Protein AF-A0AAV7ZVF7-F1 (afdb_monomer_lite)

pLDDT: mean 70.66, std 20.46, range [36.72, 98.38]

Foldseek 3Di:
DDQDWDADPVPRDTDSDPVVNVVCCVPPPVVVVVVVVVVVVVVVVVVVVVVVVVVVVVVVVVVVVVVVVVVVVVVVVVVVVVVPPPDDDDDDDDDDDDDDDDDDDDDDDDDPDDDPDDDDDDDDDDDDDDDDPPCVVVVVVVVVVVVVLVVVVVVPPDDVVVNVVVVVVVVVVVVVVVVVVVVVVVVVVVVVVVVVVPPPPPPDD

Structure (mmCIF, N/CA/C/O backbone):
data_AF-A0AAV7ZVF7-F1
#
_entry.id   AF-A0AAV7ZVF7-F1
#
loop_
_atom_site.group_PDB
_atom_site.id
_atom_site.type_symbol
_atom_site.label_atom_id
_atom_site.label_alt_id
_atom_site.label_comp_id
_atom_site.label_asym_id
_atom_site.label_entity_id
_atom_site.label_seq_id
_atom_site.pdbx_PDB_ins_code
_atom_site.Cartn_x
_atom_site.Cartn_y
_atom_site.Cartn_z
_atom_site.occupancy
_atom_site.B_iso_or_equiv
_atom_site.auth_seq_id
_atom_site.auth_comp_id
_atom_site.auth_asym_id
_atom_site.auth_atom_id
_atom_site.pdbx_PDB_model_num
ATOM 1 N N . MET A 1 1 ? 25.381 8.886 -45.908 1.00 80.62 1 MET A N 1
ATOM 2 C CA . MET A 1 1 ? 25.851 8.009 -44.812 1.00 80.62 1 MET A CA 1
ATOM 3 C C . MET A 1 1 ? 24.670 7.792 -43.874 1.00 80.62 1 MET A C 1
ATOM 5 O O . MET A 1 1 ? 24.136 8.774 -43.379 1.00 80.62 1 MET A O 1
ATOM 9 N N . PHE A 1 2 ? 24.171 6.564 -43.725 1.00 87.44 2 PHE A N 1
ATOM 10 C CA . PHE A 1 2 ? 22.994 6.293 -42.892 1.00 87.44 2 PHE A CA 1
ATOM 11 C C . PHE A 1 2 ? 23.418 6.160 -41.425 1.00 87.44 2 PHE A C 1
ATOM 13 O O . PHE A 1 2 ? 24.228 5.296 -41.094 1.00 87.44 2 PHE A O 1
ATOM 20 N N . HIS A 1 3 ? 22.896 7.016 -40.544 1.00 90.44 3 HIS A N 1
ATOM 21 C CA . HIS A 1 3 ? 23.104 6.870 -39.104 1.00 90.44 3 HIS A CA 1
ATOM 22 C C . HIS A 1 3 ? 22.155 5.798 -38.562 1.00 90.44 3 HIS A C 1
ATOM 24 O O . HIS A 1 3 ? 20.935 5.967 -38.587 1.00 90.44 3 HIS A O 1
ATOM 30 N N . ILE A 1 4 ? 22.720 4.695 -38.071 1.00 94.81 4 ILE A N 1
ATOM 31 C CA . ILE A 1 4 ? 21.959 3.650 -37.385 1.00 94.81 4 ILE A CA 1
ATOM 32 C C . ILE A 1 4 ? 21.532 4.200 -36.022 1.00 94.81 4 ILE A C 1
ATOM 34 O O . ILE A 1 4 ? 22.372 4.598 -35.216 1.00 94.81 4 ILE A O 1
ATOM 38 N N . HIS A 1 5 ? 20.224 4.223 -35.780 1.00 97.56 5 HIS A N 1
ATOM 39 C CA . HIS A 1 5 ? 19.642 4.608 -34.500 1.00 97.56 5 HIS A CA 1
ATOM 40 C C . HIS A 1 5 ? 19.140 3.365 -33.767 1.00 97.56 5 HIS A C 1
ATOM 42 O O . HIS A 1 5 ? 18.612 2.442 -34.382 1.00 97.56 5 HIS A O 1
ATOM 48 N N . TYR A 1 6 ? 19.282 3.368 -32.446 1.00 98.31 6 TYR A N 1
ATOM 49 C CA . TYR A 1 6 ? 18.783 2.321 -31.562 1.00 98.31 6 TYR A CA 1
ATOM 50 C C . TYR A 1 6 ? 17.50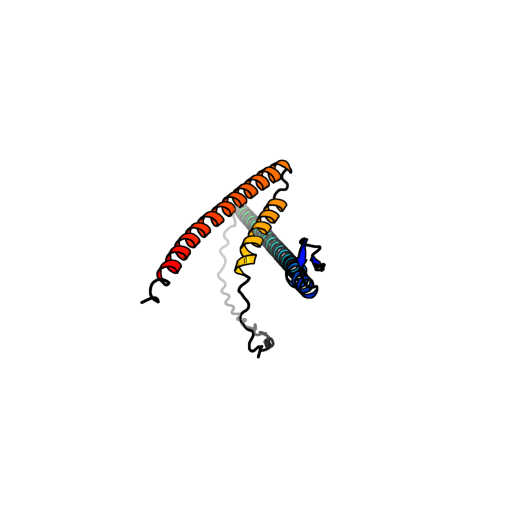6 2.811 -30.879 1.00 98.31 6 TYR A C 1
ATOM 52 O O . TYR A 1 6 ? 17.515 3.881 -30.273 1.00 98.31 6 TYR A O 1
ATOM 60 N N . ASN A 1 7 ? 16.411 2.061 -30.967 1.00 97.88 7 ASN A N 1
ATOM 61 C CA . ASN A 1 7 ? 15.125 2.434 -30.379 1.00 97.88 7 ASN A CA 1
ATOM 62 C C . ASN A 1 7 ? 14.856 1.682 -29.069 1.00 97.88 7 ASN A C 1
ATOM 64 O O . ASN A 1 7 ? 15.058 0.474 -28.965 1.00 97.88 7 ASN A O 1
ATOM 68 N N . CYS A 1 8 ? 14.355 2.391 -28.060 1.00 97.81 8 CYS A N 1
ATOM 69 C CA . CYS A 1 8 ? 13.811 1.758 -26.866 1.00 97.81 8 CYS A CA 1
ATOM 70 C C . CYS A 1 8 ? 12.387 1.265 -27.137 1.00 97.81 8 CYS A C 1
ATOM 72 O O . CYS A 1 8 ? 11.515 2.064 -27.467 1.00 97.81 8 CYS A O 1
ATOM 74 N N . LEU A 1 9 ? 12.126 -0.028 -26.941 1.00 96.62 9 LEU A N 1
ATOM 75 C CA . LEU A 1 9 ? 10.801 -0.616 -27.181 1.00 96.62 9 LEU A CA 1
ATOM 76 C C . LEU A 1 9 ? 9.742 -0.194 -26.151 1.00 96.62 9 LEU A C 1
ATOM 78 O O . LEU A 1 9 ? 8.555 -0.261 -26.442 1.00 96.62 9 LEU A O 1
ATOM 82 N N . GLN A 1 10 ? 10.153 0.246 -24.957 1.00 93.00 10 GLN A N 1
ATOM 83 C CA . GLN A 1 10 ? 9.225 0.612 -23.882 1.00 93.00 10 GLN A CA 1
ATOM 84 C C . GLN A 1 10 ? 8.720 2.053 -23.994 1.00 93.00 10 GLN A C 1
ATOM 86 O O . GLN A 1 10 ? 7.572 2.318 -23.656 1.00 93.00 10 GLN A O 1
ATOM 91 N N . CYS A 1 11 ? 9.553 2.985 -24.466 1.00 96.19 11 CYS A N 1
ATOM 92 C CA . CYS A 1 11 ? 9.183 4.403 -24.561 1.00 96.19 11 CYS A CA 1
ATOM 93 C C . CYS A 1 11 ? 9.328 5.013 -25.964 1.00 96.19 11 CYS A C 1
ATOM 95 O O . CYS A 1 11 ? 9.045 6.196 -26.143 1.00 96.19 11 CYS A O 1
ATOM 97 N N . GLY A 1 12 ? 9.812 4.254 -26.951 1.00 96.38 12 GLY A N 1
ATOM 98 C CA . GLY A 1 12 ? 9.987 4.704 -28.335 1.00 96.38 12 GLY A CA 1
ATOM 99 C C . GLY A 1 12 ? 11.153 5.672 -28.576 1.00 96.38 12 GLY A C 1
ATOM 100 O O . GLY A 1 12 ? 11.372 6.082 -29.714 1.00 96.38 12 GLY A O 1
ATOM 101 N N . LYS A 1 13 ? 11.924 6.052 -27.546 1.00 97.56 13 LYS A N 1
ATOM 102 C CA . LYS A 1 13 ? 13.053 6.988 -27.698 1.00 97.56 13 LYS A CA 1
ATOM 103 C C . LYS A 1 13 ? 14.167 6.397 -28.565 1.00 97.56 13 LYS A C 1
ATOM 105 O O . LYS A 1 13 ? 14.493 5.216 -28.447 1.00 97.56 13 LYS A O 1
ATOM 110 N N . LEU A 1 14 ? 14.770 7.247 -29.395 1.00 97.69 14 LEU A N 1
ATOM 111 C CA . LEU A 1 14 ? 15.882 6.902 -30.280 1.00 97.69 14 LEU A CA 1
ATOM 112 C C . LEU A 1 14 ? 17.219 7.346 -29.682 1.00 97.69 14 LEU A C 1
ATOM 114 O O . LEU A 1 14 ? 17.340 8.437 -29.126 1.00 97.69 14 LEU A O 1
ATOM 118 N N . PHE A 1 15 ? 18.238 6.513 -29.852 1.00 97.75 15 PHE A N 1
ATOM 119 C CA . PHE A 1 15 ? 19.572 6.683 -29.295 1.00 97.75 15 PHE A CA 1
ATOM 120 C C . PHE A 1 15 ? 20.630 6.519 -30.384 1.00 97.75 15 PHE A C 1
ATOM 122 O O . PHE A 1 15 ? 20.504 5.679 -31.274 1.00 97.75 15 PHE A O 1
ATOM 129 N N . ARG A 1 16 ? 21.703 7.315 -30.304 1.00 97.12 16 ARG A N 1
ATOM 130 C CA . ARG A 1 16 ? 22.812 7.268 -31.276 1.00 97.12 16 ARG A CA 1
ATOM 131 C C . ARG A 1 16 ? 23.733 6.064 -31.071 1.00 97.12 16 ARG A C 1
ATOM 133 O O . ARG A 1 16 ? 24.393 5.634 -32.007 1.00 97.12 16 ARG A O 1
ATOM 140 N N . THR A 1 17 ? 23.807 5.534 -29.850 1.00 97.62 17 THR A N 1
ATOM 141 C CA . THR A 1 17 ? 24.681 4.404 -29.507 1.00 97.62 17 THR A CA 1
ATOM 142 C C . THR A 1 17 ? 23.941 3.382 -28.655 1.00 97.62 17 THR A C 1
ATOM 144 O O . THR A 1 17 ? 23.120 3.748 -27.808 1.00 97.62 17 THR A O 1
ATOM 147 N N . LYS A 1 18 ? 24.286 2.101 -28.820 1.00 97.75 18 LYS A N 1
ATOM 148 C CA . LYS A 1 18 ? 23.730 1.005 -28.016 1.00 97.75 18 LYS A CA 1
ATOM 149 C C . LYS A 1 18 ? 23.925 1.229 -26.512 1.00 97.75 18 LYS A C 1
ATOM 151 O O . LYS A 1 18 ? 22.983 1.095 -25.748 1.00 97.75 18 LYS A O 1
ATOM 156 N N . ASN A 1 19 ? 25.104 1.700 -26.099 1.00 98.00 19 ASN A N 1
ATOM 157 C CA . ASN A 1 19 ? 25.405 1.957 -24.687 1.00 98.00 19 ASN A CA 1
ATOM 158 C C . ASN A 1 19 ? 24.477 3.020 -24.061 1.00 98.00 19 ASN A C 1
ATOM 160 O O . ASN A 1 19 ? 24.101 2.922 -22.896 1.00 98.00 19 ASN A O 1
ATOM 164 N N . SER A 1 20 ? 24.077 4.042 -24.830 1.00 97.62 20 SER A N 1
ATOM 165 C CA . SER A 1 20 ? 23.111 5.041 -24.347 1.00 97.62 20 SER A CA 1
ATOM 166 C C . SER A 1 20 ? 21.690 4.483 -24.214 1.00 97.62 20 SER A C 1
ATOM 168 O O . SER A 1 20 ? 20.998 4.834 -23.258 1.00 97.62 20 SER A O 1
ATOM 170 N N . LEU A 1 21 ? 21.289 3.564 -25.102 1.00 97.94 21 LEU A N 1
ATOM 171 C CA . LEU A 1 21 ? 20.034 2.821 -24.977 1.00 97.94 21 LEU A CA 1
ATOM 172 C C . LEU A 1 21 ? 20.050 1.899 -23.746 1.00 97.94 21 LEU A C 1
ATOM 174 O O . LEU A 1 21 ? 19.106 1.920 -22.960 1.00 97.94 21 LEU A O 1
ATOM 178 N N . ASP A 1 22 ? 21.125 1.138 -23.536 1.00 96.94 22 ASP A N 1
ATOM 179 C CA . ASP A 1 22 ? 21.236 0.201 -22.410 1.00 96.94 22 ASP A CA 1
ATOM 180 C C . ASP A 1 22 ? 21.190 0.938 -21.061 1.00 96.94 22 ASP A C 1
ATOM 182 O O . ASP A 1 22 ? 20.439 0.555 -20.158 1.00 96.94 22 ASP A O 1
ATOM 186 N N . LYS A 1 23 ? 21.913 2.062 -20.938 1.00 96.38 23 LYS A N 1
ATOM 187 C CA . LYS A 1 23 ? 21.829 2.940 -19.757 1.00 96.38 23 LYS A CA 1
ATOM 188 C C . LYS A 1 23 ? 20.418 3.476 -19.550 1.00 96.38 23 LYS A C 1
ATOM 190 O O . LYS A 1 23 ? 19.930 3.494 -18.423 1.00 96.38 23 LYS A O 1
ATOM 195 N N . HIS A 1 24 ? 19.747 3.881 -20.624 1.00 96.69 24 HIS A N 1
ATOM 196 C CA . HIS A 1 24 ? 18.370 4.344 -20.543 1.00 96.69 24 HIS A CA 1
ATOM 197 C C . HIS A 1 24 ? 17.427 3.249 -20.019 1.00 96.69 24 HIS A C 1
ATOM 199 O O . HIS A 1 24 ? 16.678 3.504 -19.076 1.00 96.69 24 HIS A O 1
ATOM 205 N N . ILE A 1 25 ? 17.509 2.027 -20.554 1.00 95.94 25 ILE A N 1
ATOM 206 C CA . ILE A 1 25 ? 16.691 0.895 -20.096 1.00 95.94 25 ILE A CA 1
ATOM 207 C C . ILE A 1 25 ? 16.979 0.581 -18.624 1.00 95.94 25 ILE A C 1
ATOM 209 O O . ILE A 1 25 ? 16.050 0.432 -17.829 1.00 95.94 25 ILE A O 1
ATOM 213 N N . SER A 1 26 ? 18.253 0.536 -18.235 1.00 93.56 26 SER A N 1
ATOM 214 C CA . SER A 1 26 ? 18.649 0.252 -16.855 1.00 93.56 26 SER A CA 1
ATOM 215 C C . SER A 1 26 ? 18.124 1.306 -15.872 1.00 93.56 26 SER A C 1
ATOM 217 O O . SER A 1 26 ? 17.532 0.961 -14.848 1.00 93.56 26 SER A O 1
ATOM 219 N N . CYS A 1 27 ? 18.314 2.591 -16.181 1.00 91.19 27 CYS A N 1
ATOM 220 C CA . CYS A 1 27 ? 17.955 3.685 -15.280 1.00 91.19 27 CYS A CA 1
ATOM 221 C C . CYS A 1 27 ? 16.445 3.928 -15.205 1.00 91.19 27 CYS A C 1
ATOM 223 O O . CYS A 1 27 ? 15.930 4.133 -14.112 1.00 91.19 27 CYS A O 1
ATOM 225 N N . TYR A 1 28 ? 15.739 3.902 -16.338 1.00 90.38 28 TYR A N 1
ATOM 226 C CA . TYR A 1 28 ? 14.343 4.352 -16.396 1.00 90.38 28 TYR A CA 1
ATOM 227 C C . TYR A 1 28 ? 13.329 3.221 -16.398 1.00 90.38 28 TYR A C 1
ATOM 229 O O . TYR A 1 28 ? 12.193 3.429 -15.987 1.00 90.38 28 TYR A O 1
ATOM 237 N N . HIS A 1 29 ? 13.706 2.030 -16.853 1.00 91.00 29 HIS A N 1
ATOM 238 C CA . HIS A 1 29 ? 12.764 0.924 -16.945 1.00 91.00 29 HIS A CA 1
ATOM 239 C C . HIS A 1 29 ? 13.051 -0.123 -15.875 1.00 91.00 29 HIS A C 1
ATOM 241 O O . HIS A 1 29 ? 12.185 -0.406 -15.053 1.00 91.00 29 HIS A O 1
ATOM 247 N N . VAL A 1 30 ? 14.279 -0.636 -15.787 1.00 85.88 30 VAL A N 1
ATOM 248 C CA . VAL A 1 30 ? 14.615 -1.695 -14.818 1.00 85.88 30 VAL A CA 1
ATOM 249 C C . VAL A 1 30 ? 14.536 -1.195 -13.375 1.00 85.88 30 VAL A C 1
ATOM 251 O O . VAL A 1 30 ? 13.925 -1.856 -12.531 1.00 85.88 30 VAL A O 1
ATOM 254 N N . ASN A 1 31 ? 15.123 -0.034 -13.075 1.00 83.12 31 ASN A N 1
ATOM 255 C CA . ASN A 1 31 ? 15.077 0.514 -11.718 1.00 83.12 31 ASN A CA 1
ATOM 256 C C . ASN A 1 31 ? 13.664 0.942 -11.319 1.00 83.12 31 ASN A C 1
ATOM 258 O O . ASN A 1 31 ? 13.253 0.673 -10.195 1.00 83.12 31 ASN A O 1
ATOM 262 N N . PHE A 1 32 ? 12.883 1.483 -12.252 1.00 79.81 32 PHE A N 1
ATOM 263 C CA . PHE A 1 32 ? 11.489 1.836 -11.999 1.00 79.81 32 PHE A CA 1
ATOM 264 C C . PHE A 1 32 ? 10.645 0.614 -11.606 1.00 79.81 32 PHE A C 1
ATOM 266 O O . PHE A 1 32 ? 9.934 0.650 -10.601 1.00 79.81 32 PHE A O 1
ATOM 273 N N . TYR A 1 33 ? 10.801 -0.525 -12.296 1.00 77.25 33 TYR A N 1
ATOM 274 C CA . TYR A 1 33 ? 10.129 -1.768 -11.892 1.00 77.25 33 TYR A CA 1
ATOM 275 C C . TYR A 1 33 ? 10.574 -2.270 -10.515 1.00 77.25 33 TYR A C 1
ATOM 277 O O . TYR A 1 33 ? 9.754 -2.813 -9.767 1.00 77.25 33 TYR A O 1
ATOM 285 N N . LYS A 1 34 ? 11.853 -2.099 -10.152 1.00 82.50 34 LYS A N 1
ATOM 286 C CA . LYS A 1 34 ? 12.332 -2.442 -8.804 1.00 82.50 34 LYS A CA 1
ATOM 287 C C . LYS A 1 34 ? 11.662 -1.565 -7.749 1.00 82.50 34 LYS A C 1
ATOM 289 O O . LYS A 1 34 ? 11.170 -2.120 -6.767 1.00 82.50 34 LYS A O 1
ATOM 294 N N . THR A 1 35 ? 11.582 -0.256 -7.972 1.00 84.00 35 THR A N 1
ATOM 295 C CA . THR A 1 35 ? 10.924 0.684 -7.054 1.00 84.00 35 THR A CA 1
ATOM 296 C C . THR A 1 35 ? 9.438 0.368 -6.918 1.00 84.00 35 THR A C 1
ATOM 298 O O . THR A 1 35 ? 8.973 0.157 -5.802 1.00 84.00 35 THR A O 1
ATOM 301 N N . ILE A 1 36 ? 8.707 0.172 -8.023 1.00 83.25 36 ILE A N 1
ATOM 302 C CA . ILE A 1 36 ? 7.288 -0.230 -7.982 1.00 83.25 36 ILE A CA 1
ATOM 303 C C . ILE A 1 36 ? 7.100 -1.524 -7.186 1.00 83.25 36 ILE A C 1
ATOM 305 O O . ILE A 1 36 ? 6.187 -1.637 -6.363 1.00 83.25 36 ILE A O 1
ATOM 309 N N . ARG A 1 37 ? 7.962 -2.523 -7.411 1.00 83.44 37 ARG A N 1
ATOM 310 C CA . ARG A 1 37 ? 7.890 -3.800 -6.692 1.00 83.44 37 ARG A CA 1
ATOM 311 C C . ARG A 1 37 ? 8.156 -3.624 -5.197 1.00 83.44 37 ARG A C 1
ATOM 313 O O . ARG A 1 37 ? 7.504 -4.290 -4.392 1.00 83.44 37 ARG A O 1
ATOM 320 N N . GLN A 1 38 ? 9.104 -2.767 -4.822 1.00 89.88 38 GLN A N 1
ATOM 321 C CA . GLN A 1 38 ? 9.393 -2.449 -3.423 1.00 89.88 38 GLN A CA 1
ATOM 322 C C . GLN A 1 38 ? 8.228 -1.700 -2.767 1.00 89.88 38 GLN A C 1
ATOM 324 O O . GLN A 1 38 ? 7.783 -2.108 -1.696 1.00 89.88 38 GLN A O 1
ATOM 329 N N . GLU A 1 39 ? 7.666 -0.693 -3.432 1.00 90.25 39 GLU A N 1
ATOM 330 C CA . GLU A 1 39 ? 6.518 0.070 -2.929 1.00 90.25 39 GLU A CA 1
ATOM 331 C C . GLU A 1 39 ? 5.263 -0.795 -2.782 1.00 90.25 39 GLU A C 1
ATOM 333 O O . GLU A 1 39 ? 4.543 -0.700 -1.788 1.00 90.25 39 GLU A O 1
ATOM 338 N N . LYS A 1 40 ? 5.022 -1.735 -3.705 1.00 90.50 40 LYS A N 1
ATOM 339 C CA . LYS A 1 40 ? 3.939 -2.719 -3.553 1.00 90.50 40 LYS A CA 1
ATOM 340 C C . LYS A 1 40 ? 4.120 -3.579 -2.296 1.00 90.50 40 LYS A C 1
ATOM 342 O O . LYS A 1 40 ? 3.163 -3.802 -1.567 1.00 90.50 40 LYS A O 1
ATOM 347 N N . ARG A 1 41 ? 5.346 -4.028 -2.000 1.00 89.81 41 ARG A N 1
ATOM 348 C CA . ARG A 1 41 ? 5.630 -4.794 -0.771 1.00 89.81 41 ARG A CA 1
ATOM 349 C C . ARG A 1 41 ? 5.423 -3.961 0.492 1.00 89.81 41 ARG A C 1
ATOM 351 O O . ARG A 1 41 ? 4.907 -4.493 1.470 1.00 89.81 41 ARG A O 1
ATOM 358 N N . LYS A 1 42 ? 5.815 -2.683 0.479 1.00 92.56 42 LYS A N 1
ATOM 359 C CA . LYS A 1 42 ? 5.581 -1.765 1.603 1.00 92.56 42 LYS A CA 1
ATOM 360 C C . LYS A 1 42 ? 4.086 -1.576 1.858 1.00 92.56 42 LYS A C 1
ATOM 362 O O . LYS A 1 42 ? 3.668 -1.741 2.996 1.00 92.56 42 LYS A O 1
ATOM 367 N N . ARG A 1 43 ? 3.286 -1.339 0.811 1.00 91.19 43 ARG A N 1
ATOM 368 C CA . ARG A 1 43 ? 1.819 -1.228 0.925 1.00 91.19 43 ARG A CA 1
ATOM 369 C C . ARG A 1 43 ? 1.186 -2.479 1.521 1.00 91.19 43 ARG A C 1
ATOM 371 O O . ARG A 1 43 ? 0.509 -2.369 2.532 1.00 91.19 43 ARG A O 1
ATOM 378 N N . ASN A 1 44 ? 1.517 -3.657 0.991 1.00 92.38 44 ASN A N 1
ATOM 379 C CA . ASN A 1 44 ? 1.012 -4.920 1.537 1.00 92.38 44 ASN A CA 1
ATOM 380 C C . ASN A 1 44 ? 1.393 -5.113 3.019 1.00 92.38 44 ASN A C 1
ATOM 382 O O . ASN A 1 44 ? 0.641 -5.705 3.784 1.00 92.38 44 ASN A O 1
ATOM 386 N N . ARG A 1 45 ? 2.568 -4.625 3.443 1.00 95.25 45 ARG A N 1
ATOM 387 C CA . ARG A 1 45 ? 2.990 -4.685 4.849 1.00 95.25 45 ARG A CA 1
ATOM 388 C C . ARG A 1 45 ? 2.186 -3.727 5.729 1.00 95.25 45 ARG A C 1
ATOM 390 O O . ARG A 1 45 ? 1.855 -4.101 6.847 1.00 95.25 45 ARG A O 1
ATOM 397 N N . VAL A 1 46 ? 1.907 -2.517 5.248 1.00 94.75 46 VAL A N 1
ATOM 398 C CA . VAL A 1 46 ? 1.080 -1.533 5.965 1.00 94.75 46 VAL A CA 1
ATOM 399 C C . VAL A 1 46 ? -0.349 -2.050 6.115 1.00 94.75 46 VAL A C 1
ATOM 401 O O . VAL A 1 46 ? -0.865 -2.048 7.224 1.00 94.75 46 VAL A O 1
ATOM 404 N N . GLU A 1 47 ? -0.936 -2.569 5.037 1.00 96.56 47 GLU A N 1
ATOM 405 C CA . GLU A 1 47 ? -2.275 -3.171 5.033 1.00 96.56 47 GLU A CA 1
ATOM 406 C C . GLU A 1 47 ? -2.373 -4.322 6.042 1.00 96.56 47 GLU A C 1
ATOM 408 O O . GLU A 1 47 ? -3.237 -4.311 6.913 1.00 96.56 47 GLU A O 1
ATOM 413 N N . TYR A 1 48 ? -1.403 -5.241 6.029 1.00 97.56 48 TYR A N 1
ATOM 414 C CA . TYR A 1 48 ? -1.337 -6.320 7.015 1.00 97.56 48 TYR A CA 1
ATOM 415 C C . TYR A 1 48 ? -1.228 -5.809 8.460 1.00 97.56 48 TYR A C 1
ATOM 417 O O . TYR A 1 48 ? -1.883 -6.334 9.357 1.00 97.56 48 TYR A O 1
ATOM 425 N N . ILE A 1 49 ? -0.390 -4.798 8.720 1.00 96.62 49 ILE A N 1
ATOM 426 C CA . ILE A 1 49 ? -0.257 -4.224 10.068 1.00 96.62 49 ILE A CA 1
ATOM 427 C C . ILE A 1 49 ? -1.586 -3.607 10.517 1.00 96.62 49 ILE A C 1
ATOM 429 O O . ILE A 1 49 ? -1.974 -3.812 11.667 1.00 96.62 49 ILE A O 1
ATOM 433 N N . GLN A 1 50 ? -2.287 -2.908 9.623 1.00 97.31 50 GLN A N 1
ATOM 434 C CA . GLN A 1 50 ? -3.588 -2.316 9.920 1.00 97.31 50 GLN A CA 1
ATOM 435 C C . GLN A 1 50 ? -4.623 -3.390 10.274 1.00 97.31 50 GLN A C 1
ATOM 437 O O . GLN A 1 50 ? -5.269 -3.285 11.312 1.00 97.31 50 GLN A O 1
ATOM 442 N N . GLU A 1 51 ? -4.698 -4.482 9.508 1.00 98.12 51 GLU A N 1
ATOM 443 C CA . GLU A 1 51 ? -5.590 -5.608 9.822 1.00 98.12 51 GLU A CA 1
ATOM 444 C C . GLU A 1 51 ? -5.325 -6.202 11.217 1.00 98.12 51 GLU A C 1
ATOM 446 O O . GLU A 1 51 ? -6.260 -6.568 11.934 1.00 98.12 51 GLU A O 1
ATOM 451 N N . GLN A 1 52 ? -4.056 -6.295 11.633 1.00 98.00 52 GLN A N 1
ATOM 452 C CA . GLN A 1 52 ? -3.705 -6.785 12.971 1.00 98.00 52 GLN A CA 1
ATOM 453 C C . GLN A 1 52 ? -4.107 -5.806 14.083 1.00 98.00 52 GLN A C 1
ATOM 455 O O . GLN A 1 52 ? -4.479 -6.248 15.175 1.00 98.00 52 GLN A O 1
ATOM 460 N N . ILE A 1 53 ? -4.026 -4.496 13.830 1.00 97.31 53 ILE A N 1
ATOM 461 C CA . ILE A 1 53 ? -4.477 -3.458 14.768 1.00 97.31 53 ILE A CA 1
ATOM 462 C C . ILE A 1 53 ? -5.995 -3.540 14.924 1.00 97.31 53 ILE A C 1
ATOM 464 O O . ILE A 1 53 ? -6.471 -3.731 16.044 1.00 97.31 53 ILE A O 1
ATOM 468 N N . ASP A 1 54 ? -6.733 -3.529 13.815 1.00 97.69 54 ASP A N 1
ATOM 469 C CA . ASP A 1 54 ? -8.197 -3.595 13.810 1.00 97.69 54 ASP A CA 1
ATOM 470 C C . ASP A 1 54 ? -8.701 -4.872 14.497 1.00 97.69 54 ASP A C 1
ATOM 472 O O . ASP A 1 54 ? -9.685 -4.863 15.242 1.00 97.69 54 ASP A O 1
ATOM 476 N N . LYS A 1 55 ? -8.008 -5.999 14.285 1.00 98.31 55 LYS A N 1
ATOM 477 C CA . LYS A 1 55 ? -8.320 -7.261 14.963 1.00 98.31 55 LYS A CA 1
ATOM 478 C C . LYS A 1 55 ? -8.142 -7.151 16.480 1.00 98.31 55 LYS A C 1
ATOM 480 O O . LYS A 1 55 ? -9.031 -7.573 17.218 1.00 98.31 55 LYS A O 1
ATOM 485 N N . LYS A 1 56 ? -7.036 -6.562 16.948 1.00 98.12 56 LYS A N 1
ATOM 486 C CA . LYS A 1 56 ? -6.792 -6.338 18.383 1.00 98.12 56 LYS A CA 1
ATOM 487 C C . LYS A 1 56 ? -7.804 -5.382 19.007 1.00 98.12 56 LYS A C 1
ATOM 489 O O . LYS A 1 56 ? -8.190 -5.580 20.155 1.00 98.12 56 LYS A O 1
ATOM 494 N N . GLU A 1 57 ? -8.220 -4.345 18.289 1.00 98.12 57 GLU A N 1
ATOM 495 C CA . GLU A 1 57 ? -9.230 -3.402 18.779 1.00 98.12 57 GLU A CA 1
ATOM 496 C C . GLU A 1 57 ? -10.594 -4.077 18.937 1.00 98.12 57 GLU A C 1
ATOM 498 O O . GLU A 1 57 ? -11.202 -3.971 20.003 1.00 98.12 57 GLU A O 1
ATOM 503 N N . LYS A 1 58 ? -11.009 -4.880 17.950 1.00 98.12 58 LYS A N 1
ATOM 504 C CA . LYS A 1 58 ? -12.233 -5.694 18.036 1.00 98.12 58 LYS A CA 1
ATOM 505 C C . LYS A 1 58 ? -12.194 -6.708 19.181 1.00 98.12 58 LYS A C 1
ATOM 507 O O . LYS A 1 58 ? -13.217 -6.964 19.809 1.00 98.12 58 LYS A O 1
ATOM 512 N N . GLU A 1 59 ? -11.039 -7.314 19.455 1.00 98.06 59 GLU A N 1
ATOM 513 C CA . GLU A 1 59 ? -10.875 -8.227 20.597 1.00 98.06 59 GLU A CA 1
ATOM 514 C C . GLU A 1 59 ? -11.027 -7.490 21.938 1.00 98.06 59 GLU A C 1
ATOM 516 O O . GLU A 1 59 ? -11.767 -7.959 22.803 1.00 98.06 59 GLU A O 1
ATOM 521 N N . LYS A 1 60 ? -10.425 -6.301 22.081 1.00 97.94 60 LYS A N 1
ATOM 522 C CA . LYS A 1 60 ? -10.570 -5.456 23.280 1.00 97.94 60 LYS A CA 1
ATOM 523 C C . LYS A 1 60 ? -12.001 -4.965 23.495 1.00 97.94 60 LYS A C 1
ATOM 525 O O . LYS A 1 60 ? -12.441 -4.847 24.635 1.00 97.94 60 LYS A O 1
ATOM 530 N N . GLU A 1 61 ? -12.726 -4.647 22.427 1.00 98.38 61 GLU A N 1
ATOM 531 C CA . GLU A 1 61 ? -14.126 -4.217 22.517 1.00 98.38 61 GLU A CA 1
ATOM 532 C C . GLU A 1 61 ? -15.026 -5.347 23.034 1.00 98.38 61 GLU A C 1
ATOM 534 O O . GLU A 1 61 ? -15.788 -5.142 23.980 1.00 98.38 61 GLU A O 1
ATOM 539 N N . LYS A 1 62 ? -14.843 -6.570 22.518 1.00 98.00 62 LYS A N 1
ATOM 540 C CA . LYS A 1 62 ? -15.545 -7.768 23.010 1.00 98.00 62 LYS A CA 1
ATOM 541 C C . LYS A 1 62 ? -15.223 -8.089 24.469 1.00 98.00 62 LYS A C 1
ATOM 543 O O . LYS A 1 62 ? -16.079 -8.599 25.187 1.00 98.00 62 LYS A O 1
ATOM 548 N N . GLU A 1 63 ? -13.993 -7.840 24.912 1.00 98.31 63 GLU A N 1
ATOM 549 C CA . GLU A 1 63 ? -13.600 -8.033 26.312 1.00 98.31 63 GLU A CA 1
ATOM 550 C C . GLU A 1 63 ? -14.303 -7.027 27.235 1.00 98.31 63 GLU A C 1
ATOM 552 O O . GLU A 1 63 ? -14.870 -7.426 28.252 1.00 98.31 63 GLU A O 1
ATOM 557 N N . LYS A 1 64 ? -14.386 -5.754 26.821 1.00 97.94 64 LYS A N 1
ATOM 558 C CA . LYS A 1 64 ? -15.126 -4.710 27.549 1.00 97.94 64 LYS A CA 1
ATOM 559 C C . LYS A 1 64 ? -16.633 -4.973 27.618 1.00 97.94 64 LYS A C 1
ATOM 561 O O . LYS A 1 64 ? -17.249 -4.667 28.634 1.00 97.94 64 LYS A O 1
ATOM 566 N N . GLU A 1 65 ? -17.249 -5.515 26.565 1.00 98.25 65 GLU A N 1
ATOM 567 C CA . GLU A 1 65 ? -18.669 -5.909 26.606 1.00 98.25 65 GLU A CA 1
ATOM 568 C C . GLU A 1 65 ? -18.916 -7.039 27.611 1.00 98.25 65 GLU A C 1
ATOM 570 O O . GLU A 1 65 ? -19.829 -6.935 28.429 1.00 98.25 65 GLU A O 1
ATOM 575 N N . LYS A 1 66 ? -18.058 -8.067 27.620 1.00 97.75 66 LYS A N 1
ATOM 576 C CA . LYS A 1 66 ? -18.149 -9.170 28.591 1.00 97.75 66 LYS A CA 1
ATOM 577 C C . LYS A 1 66 ? -17.966 -8.700 30.035 1.00 97.75 66 LYS A C 1
ATOM 579 O O . LYS A 1 66 ? -18.582 -9.259 30.938 1.00 97.75 66 LYS A O 1
ATOM 584 N N . GLU A 1 67 ? -17.114 -7.707 30.272 1.00 97.94 67 GLU A N 1
ATOM 585 C CA . GLU A 1 67 ? -16.925 -7.121 31.604 1.00 97.94 67 GLU A CA 1
ATOM 586 C C . GLU A 1 67 ? -18.174 -6.352 32.063 1.00 97.94 67 GLU A C 1
ATOM 588 O O . GLU A 1 67 ? -18.664 -6.587 33.167 1.00 97.94 67 GLU A O 1
ATOM 593 N N . LYS A 1 68 ? -18.773 -5.545 31.174 1.00 97.69 68 LYS A N 1
ATOM 594 C CA . LYS A 1 68 ? -20.039 -4.840 31.443 1.00 97.69 68 LYS A CA 1
ATOM 595 C C . LYS A 1 68 ? -21.219 -5.785 31.689 1.00 97.69 68 LYS A C 1
ATOM 597 O O . LYS A 1 68 ? -22.089 -5.465 32.495 1.00 97.69 68 LYS A O 1
ATOM 602 N N . GLU A 1 69 ? -21.289 -6.927 31.002 1.00 97.56 69 GLU A N 1
ATOM 603 C CA . GLU A 1 69 ? -22.321 -7.944 31.266 1.00 97.56 69 GLU A CA 1
ATOM 604 C C . GLU A 1 69 ? -22.159 -8.571 32.656 1.00 97.56 69 GLU A C 1
ATOM 606 O O . GLU A 1 69 ? -23.142 -8.677 33.389 1.00 97.56 69 GLU A O 1
ATOM 611 N N . LYS A 1 70 ? -20.922 -8.897 33.060 1.00 97.06 70 LYS A N 1
ATOM 612 C CA . LYS A 1 70 ? -20.631 -9.434 34.400 1.00 97.06 70 LYS A CA 1
ATOM 613 C C . LYS A 1 70 ? -20.934 -8.440 35.523 1.00 97.06 70 LYS A C 1
ATOM 615 O O . LYS A 1 70 ? -21.367 -8.859 36.592 1.00 97.06 70 LYS A O 1
ATOM 620 N N . GLU A 1 71 ? -20.700 -7.143 35.317 1.00 96.75 71 GLU A N 1
ATOM 621 C CA . GLU A 1 71 ? -21.073 -6.113 36.300 1.00 96.75 71 GLU A CA 1
ATOM 622 C C . GLU A 1 71 ? -22.594 -6.014 36.469 1.00 96.75 71 GLU A C 1
ATOM 624 O O . GLU A 1 71 ? -23.081 -6.031 37.598 1.00 96.75 71 GLU A O 1
ATOM 629 N N . LYS A 1 72 ? -23.353 -6.021 35.364 1.00 96.31 72 LYS A N 1
ATOM 630 C CA . LYS A 1 72 ? -24.826 -6.001 35.407 1.00 96.31 72 LYS A CA 1
ATOM 631 C C . LYS A 1 72 ? -25.429 -7.243 36.067 1.00 96.31 72 LYS A C 1
ATOM 633 O O . LYS A 1 72 ? -26.487 -7.150 36.683 1.00 96.31 72 LYS A O 1
ATOM 638 N N . GLU A 1 73 ? -24.804 -8.409 35.913 1.00 95.56 73 GLU A N 1
ATOM 639 C CA . GLU A 1 73 ? -25.258 -9.645 36.563 1.00 95.56 73 GLU A CA 1
ATOM 640 C C . GLU A 1 73 ? -25.053 -9.582 38.086 1.00 95.56 73 GLU A C 1
ATOM 642 O O . GLU A 1 73 ? -25.976 -9.887 38.839 1.00 95.56 73 GLU A O 1
ATOM 647 N N . LYS A 1 74 ? -23.909 -9.047 38.541 1.00 94.94 74 LYS A N 1
ATOM 648 C CA . LYS A 1 74 ? -23.630 -8.816 39.970 1.00 94.94 74 LYS A CA 1
ATOM 649 C C . LYS A 1 74 ? -24.558 -7.785 40.617 1.00 94.94 74 LYS A C 1
ATOM 651 O O . LYS A 1 74 ? -24.880 -7.922 41.793 1.00 94.94 74 LYS A O 1
ATOM 656 N N . GLU A 1 75 ? -24.969 -6.742 39.893 1.00 93.81 75 GLU A N 1
ATOM 657 C CA . GLU A 1 75 ? -25.945 -5.768 40.410 1.00 93.81 75 GLU A CA 1
ATOM 658 C C . GLU A 1 75 ? -27.321 -6.412 40.632 1.00 93.81 75 GLU A C 1
ATOM 660 O O . GLU A 1 75 ? -27.927 -6.209 41.682 1.00 93.81 75 GLU A O 1
ATOM 665 N N . LYS A 1 76 ? -27.771 -7.273 39.709 1.00 92.81 76 LYS A N 1
ATOM 666 C CA . LYS A 1 76 ? -29.046 -7.998 39.841 1.00 92.81 76 LYS A CA 1
ATOM 667 C C . LYS A 1 76 ? -29.059 -9.025 40.974 1.00 92.81 76 LYS A C 1
ATOM 669 O O . LYS A 1 76 ? -30.121 -9.283 41.533 1.00 92.81 76 LYS A O 1
ATOM 674 N N . GLU A 1 77 ? -27.922 -9.641 41.300 1.00 90.88 77 GLU A N 1
ATOM 675 C CA . GLU A 1 77 ? -27.829 -10.550 42.454 1.00 90.88 77 GLU A CA 1
ATOM 676 C C . GLU A 1 77 ? -27.987 -9.794 43.782 1.00 90.88 77 GLU A C 1
ATOM 678 O O . GLU A 1 77 ? -28.729 -10.246 44.651 1.00 90.88 77 GLU A O 1
ATOM 683 N N . LYS A 1 78 ? -27.393 -8.599 43.906 1.00 88.81 78 LYS A N 1
ATOM 684 C CA . LYS A 1 78 ? -27.519 -7.762 45.113 1.00 88.81 78 LYS A CA 1
ATOM 685 C C . LYS A 1 78 ? -28.931 -7.227 45.349 1.00 88.81 78 LYS A C 1
ATOM 687 O O . LYS A 1 78 ? -29.309 -7.012 46.494 1.00 88.81 78 LYS A O 1
ATOM 692 N N . GLU A 1 79 ? -29.711 -6.987 44.295 1.00 85.75 79 GLU A N 1
ATOM 693 C CA . GLU A 1 79 ? -31.112 -6.566 44.449 1.00 85.75 79 GLU A CA 1
ATOM 694 C C . GLU A 1 79 ? -31.983 -7.686 45.037 1.00 85.75 79 GLU A C 1
ATOM 696 O O . GLU A 1 79 ? -32.848 -7.407 45.863 1.00 85.75 79 GLU A O 1
ATOM 701 N N . LYS A 1 80 ? -31.708 -8.955 44.701 1.00 84.06 80 LYS A N 1
ATOM 702 C CA . LYS A 1 80 ? -32.477 -10.103 45.211 1.00 84.06 80 LYS A CA 1
ATOM 703 C C . LYS A 1 80 ? -32.213 -10.419 46.682 1.00 84.06 80 LYS A C 1
ATOM 705 O O . LYS A 1 80 ? -33.129 -10.859 47.366 1.00 84.06 80 LYS A O 1
ATOM 710 N N . GLU A 1 81 ? -31.000 -10.186 47.182 1.00 78.62 81 GLU A N 1
ATOM 711 C CA . GLU A 1 81 ? -30.685 -10.411 48.605 1.00 78.62 81 GLU A CA 1
ATOM 712 C C . GLU A 1 81 ? -31.437 -9.448 49.541 1.00 78.62 81 GLU A C 1
ATOM 714 O O . GLU A 1 81 ? -31.658 -9.774 50.704 1.00 78.62 81 GLU A O 1
ATOM 719 N N . ASN A 1 82 ? -31.885 -8.290 49.045 1.00 75.19 82 ASN A N 1
ATOM 720 C CA . ASN A 1 82 ? -32.605 -7.307 49.859 1.00 75.19 82 ASN A CA 1
ATOM 721 C C . ASN A 1 82 ? -34.124 -7.546 49.935 1.00 75.19 82 ASN A C 1
ATOM 723 O O . ASN A 1 82 ? -34.774 -6.943 50.786 1.00 75.19 82 ASN A O 1
ATOM 727 N N . GLU A 1 83 ? -34.707 -8.392 49.078 1.00 71.44 83 GLU A N 1
ATOM 728 C CA . GLU A 1 83 ? -36.158 -8.655 49.087 1.00 71.44 83 GLU A CA 1
ATOM 729 C C . GLU A 1 83 ? -36.570 -9.788 50.045 1.00 71.44 83 GLU A C 1
ATOM 731 O O . GLU A 1 83 ? -37.715 -9.803 50.488 1.00 71.44 83 GLU A O 1
ATOM 736 N N . ASP A 1 84 ? -35.650 -10.683 50.428 1.00 64.06 84 ASP A N 1
ATOM 737 C CA . ASP A 1 84 ? -35.940 -11.845 51.295 1.00 64.06 84 ASP A CA 1
ATOM 738 C C . ASP A 1 84 ? -35.483 -11.656 52.760 1.00 64.06 84 ASP A C 1
ATOM 740 O O . ASP A 1 84 ? -35.541 -12.572 53.580 1.00 64.06 84 ASP A O 1
ATOM 744 N N . GLY A 1 85 ? -35.051 -10.441 53.119 1.00 59.94 85 GLY A N 1
ATOM 745 C CA . GLY A 1 85 ? -34.684 -10.041 54.482 1.00 59.94 85 GLY A CA 1
ATOM 746 C C . GLY A 1 85 ? -35.892 -9.796 55.390 1.00 59.94 85 GLY A C 1
ATOM 747 O O . GLY A 1 85 ? -36.024 -8.718 55.970 1.00 59.94 85 GLY A O 1
ATOM 748 N N . GLY A 1 86 ? -36.788 -10.777 55.493 1.00 56.97 86 GLY A N 1
ATOM 749 C CA . GLY A 1 86 ? -37.816 -10.839 56.528 1.00 56.97 86 GLY A CA 1
ATOM 750 C C . GLY A 1 86 ? -37.216 -11.282 57.867 1.00 56.97 86 GLY A C 1
ATOM 751 O O . GLY A 1 86 ? -36.667 -12.372 57.965 1.00 56.97 86 GLY A O 1
ATOM 752 N N . GLU A 1 87 ? -37.332 -10.412 58.874 1.00 57.09 87 GLU A N 1
ATOM 753 C CA . GLU A 1 87 ? -37.221 -10.688 60.319 1.00 57.09 87 GLU A CA 1
ATOM 754 C C . GLU A 1 87 ? -36.114 -11.668 60.754 1.00 57.09 87 GLU A C 1
ATOM 756 O O . GLU A 1 87 ? -36.376 -12.763 61.247 1.00 57.09 87 GLU A O 1
ATOM 761 N N . THR A 1 88 ? -34.848 -11.253 60.672 1.00 57.84 88 THR A N 1
ATOM 762 C CA . THR A 1 88 ? -33.809 -11.849 61.523 1.00 57.84 88 THR A CA 1
ATOM 763 C C . THR A 1 88 ? -33.860 -11.216 62.912 1.00 57.84 88 THR A C 1
ATOM 765 O O . THR A 1 88 ? -33.433 -10.080 63.124 1.00 57.84 88 THR A O 1
ATOM 768 N N . GLU A 1 89 ? -34.417 -11.972 63.862 1.00 62.88 89 GLU A N 1
ATOM 769 C CA . GLU A 1 89 ? -34.342 -11.715 65.301 1.00 62.88 89 GLU A CA 1
ATOM 770 C C . GLU A 1 89 ? -32.890 -11.455 65.726 1.00 62.88 89 GLU A C 1
ATOM 772 O O . GLU A 1 89 ? -31.976 -12.245 65.486 1.00 62.88 89 GLU A O 1
ATOM 777 N N . PHE A 1 90 ? -32.698 -10.301 66.358 1.00 53.62 90 PHE A N 1
ATOM 778 C CA . PHE A 1 90 ? -31.431 -9.808 66.875 1.00 53.62 90 PHE A CA 1
ATOM 779 C C . PHE A 1 90 ? -31.030 -10.655 68.097 1.00 53.62 90 PHE A C 1
ATOM 781 O O . PHE A 1 90 ? -31.519 -10.423 69.201 1.00 53.62 90 PHE A O 1
ATOM 788 N N . ILE A 1 91 ? -30.164 -11.657 67.914 1.00 58.50 91 ILE A N 1
ATOM 789 C CA . ILE A 1 91 ? -29.506 -12.349 69.032 1.00 58.50 91 ILE A CA 1
ATOM 790 C C . ILE A 1 91 ? -28.183 -11.634 69.306 1.00 58.50 91 ILE A C 1
ATOM 792 O O . ILE A 1 91 ? -27.222 -11.708 68.543 1.00 58.50 91 ILE A O 1
ATOM 796 N N . GLU A 1 92 ? -28.187 -10.886 70.401 1.00 63.06 92 GLU A N 1
ATOM 797 C CA . GLU A 1 92 ? -27.068 -10.131 70.945 1.00 63.06 92 GLU A CA 1
ATOM 798 C C . GLU A 1 92 ? -26.110 -11.097 71.665 1.00 63.06 92 GLU A C 1
ATOM 800 O O . GLU A 1 92 ? -26.267 -11.373 72.851 1.00 63.06 92 GLU A O 1
ATOM 805 N N . GLU A 1 93 ? -25.119 -11.649 70.959 1.00 57.25 93 GLU A N 1
ATOM 806 C CA . GLU A 1 93 ? -24.046 -12.419 71.600 1.00 57.25 93 GLU A CA 1
ATOM 807 C C . GLU A 1 93 ? -22.654 -11.907 71.212 1.00 57.25 93 GLU A C 1
ATOM 809 O O . GLU A 1 93 ? -22.148 -12.131 70.116 1.00 57.25 93 GLU A O 1
ATOM 814 N N . GLY A 1 94 ? -22.022 -11.257 72.193 1.00 54.44 94 GLY A N 1
ATOM 815 C CA . GLY A 1 94 ? -20.720 -11.697 72.691 1.00 54.44 94 GLY A CA 1
ATOM 816 C C . GLY A 1 94 ? -19.488 -11.302 71.883 1.00 54.44 94 GLY A C 1
ATOM 817 O O . GLY A 1 94 ? -19.055 -12.000 70.972 1.00 54.44 94 GLY A O 1
ATOM 818 N N . GLU A 1 95 ? -18.828 -10.239 72.338 1.00 54.09 95 GLU A N 1
ATOM 819 C CA . GLU A 1 95 ? -17.449 -9.892 71.999 1.00 54.09 95 GLU A CA 1
ATOM 820 C C . GLU A 1 95 ? -16.492 -11.081 72.219 1.00 54.09 95 GLU A C 1
ATOM 822 O O . GLU A 1 95 ? -16.260 -11.506 73.352 1.00 54.09 95 GLU A O 1
ATOM 827 N N . ILE A 1 96 ? -15.855 -11.577 71.153 1.00 51.47 96 ILE A N 1
ATOM 828 C CA . ILE A 1 96 ? -14.643 -12.398 71.276 1.00 51.47 96 ILE A CA 1
ATOM 829 C C . ILE A 1 96 ? -13.524 -11.773 70.445 1.00 51.47 96 ILE A C 1
ATOM 831 O O . ILE A 1 96 ? -13.434 -11.912 69.226 1.00 51.47 96 ILE A O 1
ATOM 835 N N . ASN A 1 97 ? -12.630 -11.102 71.171 1.00 58.97 97 ASN A N 1
ATOM 836 C CA . ASN A 1 97 ? -11.284 -10.739 70.751 1.00 58.97 97 ASN A CA 1
ATOM 837 C C . ASN A 1 97 ? -10.545 -11.964 70.192 1.00 58.97 97 ASN A C 1
ATOM 839 O O . ASN A 1 97 ? -10.242 -12.895 70.936 1.00 58.97 97 ASN A O 1
ATOM 843 N N . THR A 1 98 ? -10.148 -11.928 68.921 1.00 48.97 98 THR A N 1
ATOM 844 C CA . THR A 1 98 ? -9.018 -12.739 68.446 1.00 48.97 98 THR A CA 1
ATOM 845 C C . THR A 1 98 ? -8.098 -11.916 67.561 1.00 48.97 98 THR A C 1
ATOM 847 O O . THR A 1 98 ? -8.228 -11.820 66.345 1.00 48.97 98 THR A O 1
ATOM 850 N N . SER A 1 99 ? -7.110 -11.334 68.228 1.00 59.78 99 SER A N 1
ATOM 851 C CA . SER A 1 99 ? -5.822 -10.965 67.667 1.00 59.78 99 SER A CA 1
ATOM 852 C C . SER A 1 99 ? -5.203 -12.193 66.997 1.00 59.78 99 SER A C 1
ATOM 854 O O . SER A 1 99 ? -4.942 -13.181 67.677 1.00 59.78 99 SER A O 1
ATOM 856 N N . ASN A 1 100 ? -4.910 -12.136 65.699 1.00 51.59 100 ASN A N 1
ATOM 857 C CA . ASN A 1 100 ? -3.885 -12.998 65.120 1.00 51.59 100 ASN A CA 1
ATOM 858 C C . ASN A 1 100 ? -3.161 -12.298 63.970 1.00 51.59 100 ASN A C 1
ATOM 860 O O . ASN A 1 100 ? -3.634 -12.197 62.841 1.00 51.59 100 ASN A O 1
ATOM 864 N N . ASN A 1 101 ? -1.963 -11.835 64.324 1.00 63.75 101 ASN A N 1
ATOM 865 C CA . ASN A 1 101 ? -0.818 -11.672 63.444 1.00 63.75 101 ASN A CA 1
ATOM 866 C C . ASN A 1 101 ? -0.694 -12.860 62.481 1.00 63.75 101 ASN A C 1
ATOM 868 O O . ASN A 1 101 ? -0.564 -13.989 62.944 1.00 63.75 101 ASN A O 1
ATOM 872 N N . PHE A 1 102 ? -0.548 -12.603 61.181 1.00 46.12 102 PHE A N 1
ATOM 873 C CA . PHE A 1 102 ? 0.408 -13.379 60.391 1.00 46.12 102 PHE A CA 1
ATOM 874 C C . PHE A 1 102 ? 0.994 -12.545 59.250 1.00 46.12 102 PHE A C 1
ATOM 876 O O . PHE A 1 102 ? 0.351 -12.222 58.255 1.00 46.12 102 PHE A O 1
ATOM 883 N N . ILE A 1 103 ? 2.261 -12.194 59.447 1.00 54.31 103 ILE A N 1
ATOM 884 C CA . ILE A 1 103 ? 3.185 -11.648 58.460 1.00 54.31 103 ILE A CA 1
ATOM 885 C C . ILE A 1 103 ? 3.516 -12.774 57.475 1.00 54.31 103 ILE A C 1
ATOM 887 O O . ILE A 1 103 ? 3.964 -13.835 57.897 1.00 54.31 103 ILE A O 1
ATOM 891 N N . ASN A 1 104 ? 3.373 -12.535 56.171 1.00 50.88 104 ASN A N 1
ATOM 892 C CA . ASN A 1 104 ? 4.080 -13.315 55.155 1.00 50.88 104 ASN A CA 1
ATOM 893 C C . ASN A 1 104 ? 4.616 -12.389 54.062 1.00 50.88 104 ASN A C 1
ATOM 895 O O . ASN A 1 104 ? 4.110 -12.296 52.949 1.00 50.88 104 ASN A O 1
ATOM 899 N N . SER A 1 105 ? 5.700 -11.708 54.419 1.00 58.25 105 SER A N 1
ATOM 900 C CA . SER A 1 105 ? 6.674 -11.167 53.481 1.00 58.25 105 SER A CA 1
ATOM 901 C C . SER A 1 105 ? 7.539 -12.328 52.988 1.00 58.25 105 SER A C 1
ATOM 903 O O . SER A 1 105 ? 8.361 -12.824 53.756 1.00 58.25 105 SER A O 1
ATOM 905 N N . ARG A 1 106 ? 7.385 -12.787 51.740 1.00 49.66 106 ARG A N 1
ATOM 906 C CA . ARG A 1 106 ? 8.403 -13.629 51.081 1.00 49.66 106 ARG A CA 1
AT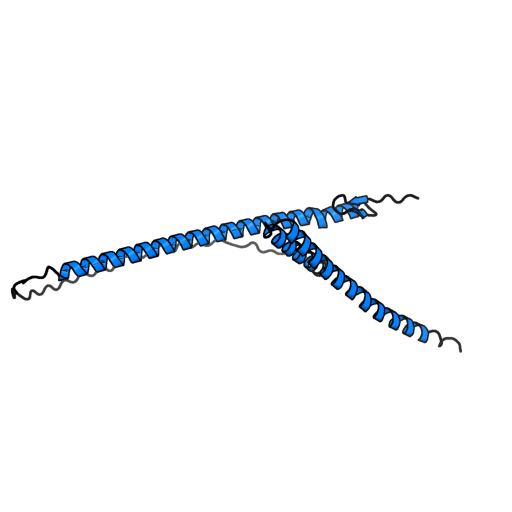OM 907 C C . ARG A 1 106 ? 8.250 -13.650 49.557 1.00 49.66 106 ARG A C 1
ATOM 909 O O . ARG A 1 106 ? 7.333 -14.259 49.028 1.00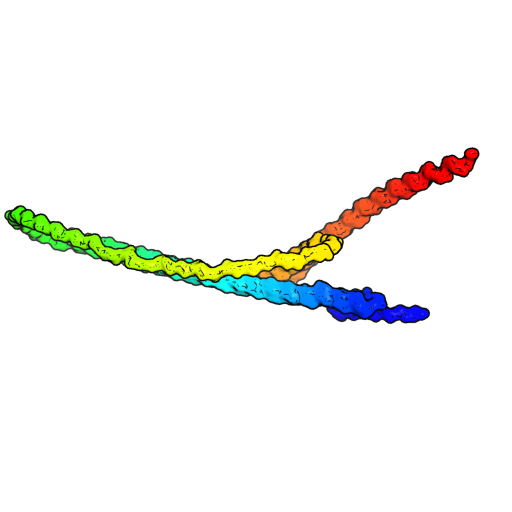 49.66 106 ARG A O 1
ATOM 916 N N . GLY A 1 107 ? 9.243 -13.058 48.892 1.00 53.72 107 GLY A N 1
ATOM 917 C CA . GLY A 1 107 ? 9.877 -13.661 47.718 1.00 53.72 107 GLY A CA 1
ATOM 918 C C . GLY A 1 107 ? 9.279 -13.352 46.349 1.00 53.72 107 GLY A C 1
ATOM 919 O O . GLY A 1 107 ? 8.679 -14.225 45.737 1.00 53.72 107 GLY A O 1
ATOM 920 N N . LEU A 1 108 ? 9.575 -12.166 45.811 1.00 51.91 108 LEU A N 1
ATOM 921 C CA . LEU A 1 108 ? 9.636 -11.937 44.360 1.00 51.91 108 LEU A CA 1
ATOM 922 C C . LEU A 1 108 ? 10.956 -11.239 44.003 1.00 51.91 108 LEU A C 1
ATOM 924 O O . LEU A 1 108 ? 10.995 -10.143 43.458 1.00 51.91 108 LEU A O 1
ATOM 928 N N . GLU A 1 109 ? 12.061 -11.902 44.326 1.00 58.84 109 GLU A N 1
ATOM 929 C CA . GLU A 1 109 ? 13.290 -11.753 43.554 1.00 58.84 109 GLU A CA 1
ATOM 930 C C . GLU A 1 109 ? 13.249 -12.846 42.496 1.00 58.84 109 GLU A C 1
ATOM 932 O O . GLU A 1 109 ? 13.282 -14.019 42.859 1.00 58.84 109 GLU A O 1
ATOM 937 N N . ASN A 1 110 ? 13.115 -12.485 41.215 1.00 49.41 110 ASN A N 1
ATOM 938 C CA . ASN A 1 110 ? 13.777 -13.221 40.142 1.00 49.41 110 ASN A CA 1
ATOM 939 C C . ASN A 1 110 ? 13.640 -12.560 38.757 1.00 49.41 110 ASN A C 1
ATOM 941 O O . ASN A 1 110 ? 12.555 -12.424 38.203 1.00 49.41 110 ASN A O 1
ATOM 945 N N . ILE A 1 111 ? 14.824 -12.295 38.189 1.00 50.22 111 ILE A N 1
ATOM 946 C CA . ILE A 1 111 ? 15.180 -12.423 36.768 1.00 50.22 111 ILE A CA 1
ATOM 947 C C . ILE A 1 111 ? 14.761 -11.261 35.848 1.00 50.22 111 ILE A C 1
ATOM 949 O O . ILE A 1 111 ? 13.840 -11.353 35.043 1.00 50.22 111 ILE A O 1
ATOM 953 N N . ILE A 1 112 ? 15.573 -10.197 35.858 1.00 51.47 112 ILE A N 1
ATOM 954 C CA . ILE A 1 112 ? 15.819 -9.388 34.655 1.00 51.47 112 ILE A CA 1
ATOM 955 C C . ILE A 1 112 ? 17.086 -9.950 34.003 1.00 51.47 112 ILE A C 1
ATOM 957 O O . ILE A 1 112 ? 18.207 -9.634 34.398 1.00 51.47 112 ILE A O 1
ATOM 961 N N . HIS A 1 113 ? 16.905 -10.836 33.023 1.00 49.38 113 HIS A N 1
ATOM 962 C CA . HIS A 1 113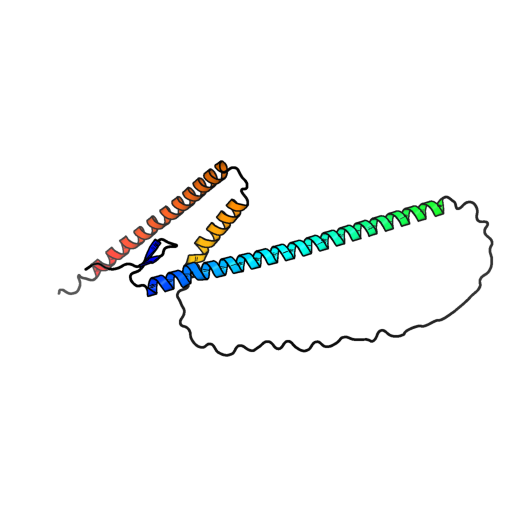 ? 17.994 -11.319 32.181 1.00 49.38 113 HIS A CA 1
ATOM 963 C C . HIS A 1 113 ? 18.470 -10.192 31.254 1.00 49.38 113 HIS A C 1
ATOM 965 O O . HIS A 1 113 ? 17.710 -9.641 30.459 1.00 49.38 113 HIS A O 1
ATOM 971 N N . HIS A 1 114 ? 19.760 -9.877 31.357 1.00 48.94 114 HIS A N 1
ATOM 972 C CA . HIS A 1 114 ? 20.511 -9.075 30.400 1.00 48.94 114 HIS A CA 1
ATOM 973 C C . HIS A 1 114 ? 20.419 -9.663 28.983 1.00 48.94 114 HIS A C 1
ATOM 975 O O . HIS A 1 114 ? 20.887 -10.772 28.752 1.00 48.94 114 HIS A O 1
ATOM 981 N N . ASN A 1 115 ? 19.934 -8.871 28.024 1.00 44.16 115 ASN A N 1
ATOM 982 C CA . ASN A 1 115 ? 20.261 -9.030 26.607 1.00 44.16 115 ASN A CA 1
ATOM 983 C C . ASN A 1 115 ? 21.261 -7.929 26.225 1.00 44.16 115 ASN A C 1
ATOM 985 O O . ASN A 1 115 ? 20.889 -6.825 25.828 1.00 44.16 115 ASN A O 1
ATOM 989 N N . LYS A 1 116 ? 22.550 -8.224 26.416 1.00 52.62 116 LYS A N 1
ATOM 990 C CA . LYS A 1 116 ? 23.634 -7.587 25.665 1.00 52.62 116 LYS A CA 1
ATOM 991 C C . LYS A 1 116 ? 23.816 -8.454 24.429 1.00 52.62 116 LYS A C 1
ATOM 993 O O . LYS A 1 116 ? 24.091 -9.627 24.610 1.00 52.62 116 LYS A O 1
ATOM 998 N N . ASP A 1 117 ? 23.550 -7.893 23.252 1.00 46.38 117 ASP A N 1
ATOM 999 C CA . ASP A 1 117 ? 24.219 -8.177 21.972 1.00 46.38 117 ASP A CA 1
ATOM 1000 C C . ASP A 1 117 ? 23.366 -7.625 20.827 1.00 46.38 117 ASP A C 1
ATOM 1002 O O . ASP A 1 117 ? 22.470 -8.273 20.300 1.00 46.38 117 ASP A O 1
ATOM 1006 N N . ASN A 1 118 ? 23.643 -6.377 20.458 1.00 41.72 118 ASN A N 1
ATOM 1007 C CA . ASN A 1 118 ? 23.366 -5.843 19.127 1.00 41.72 118 ASN A CA 1
ATOM 1008 C C . ASN A 1 118 ? 24.404 -4.751 18.851 1.00 41.72 118 ASN A C 1
ATOM 1010 O O . ASN A 1 118 ? 24.131 -3.553 18.916 1.00 41.72 118 ASN A O 1
ATOM 1014 N N . GLN A 1 119 ? 25.643 -5.185 18.607 1.00 42.53 119 GLN A N 1
ATOM 1015 C CA . GLN A 1 119 ? 26.647 -4.337 17.975 1.00 42.53 119 GLN A CA 1
ATOM 1016 C C . GLN A 1 119 ? 26.225 -4.106 16.520 1.00 42.53 119 GLN A C 1
ATOM 1018 O O . GLN A 1 119 ? 26.167 -5.034 15.716 1.00 42.53 119 GLN A O 1
ATOM 1023 N N . LEU A 1 120 ? 25.913 -2.855 16.193 1.00 47.75 120 LEU A N 1
ATOM 1024 C CA . LEU A 1 120 ? 25.786 -2.394 14.816 1.00 47.75 120 LEU A CA 1
ATOM 1025 C C . LEU A 1 120 ? 27.179 -2.354 14.166 1.00 47.75 120 LEU A C 1
ATOM 1027 O O . LEU A 1 120 ? 28.118 -1.859 14.794 1.00 47.75 120 LEU A O 1
ATOM 1031 N N . PRO A 1 121 ? 27.336 -2.811 12.912 1.00 45.47 121 PRO A N 1
ATOM 1032 C CA . PRO A 1 121 ? 28.584 -2.636 12.189 1.00 45.47 121 PRO A CA 1
ATOM 1033 C C . PRO A 1 121 ? 28.789 -1.157 11.838 1.00 45.47 121 PRO A C 1
ATOM 1035 O O . PRO A 1 121 ? 27.950 -0.513 11.204 1.00 45.47 121 PRO A O 1
ATOM 1038 N N . THR A 1 122 ? 29.940 -0.631 12.245 1.00 42.16 122 THR A N 1
ATOM 1039 C CA . THR A 1 122 ? 30.482 0.667 11.848 1.00 42.16 122 THR A CA 1
ATOM 1040 C C . THR A 1 122 ? 30.751 0.692 10.342 1.00 42.16 122 THR A C 1
ATOM 1042 O O . THR A 1 122 ? 31.582 -0.053 9.827 1.00 42.16 122 THR A O 1
ATOM 1045 N N . GLN A 1 123 ? 30.060 1.579 9.620 1.00 37.94 123 GLN A N 1
ATOM 1046 C CA . GLN A 1 123 ? 30.393 1.901 8.233 1.00 37.94 123 GLN A CA 1
ATOM 1047 C C . GLN A 1 123 ? 31.496 2.961 8.208 1.00 37.94 123 GLN A C 1
ATOM 1049 O O . GLN A 1 123 ? 31.245 4.142 8.429 1.00 37.94 123 GLN A O 1
ATOM 1054 N N . ASN A 1 124 ? 32.720 2.524 7.921 1.00 44.00 124 ASN A N 1
ATOM 1055 C CA . ASN A 1 124 ? 33.815 3.397 7.521 1.00 44.00 124 ASN A CA 1
ATOM 1056 C C . ASN A 1 124 ? 34.002 3.340 5.998 1.00 44.00 124 ASN A C 1
ATOM 1058 O O . ASN A 1 124 ? 34.017 2.263 5.410 1.00 44.00 124 ASN A O 1
ATOM 1062 N N . ASN A 1 125 ? 34.278 4.516 5.429 1.00 47.47 125 ASN A N 1
ATOM 1063 C CA . ASN A 1 125 ? 34.883 4.783 4.119 1.00 47.47 125 ASN A CA 1
ATOM 1064 C C . ASN A 1 125 ? 34.044 4.553 2.852 1.00 47.47 125 ASN A C 1
ATOM 1066 O O . ASN A 1 125 ? 34.164 3.526 2.192 1.00 47.47 125 ASN A O 1
ATOM 1070 N N . ILE A 1 126 ? 33.398 5.627 2.386 1.00 39.84 126 ILE A N 1
ATOM 1071 C CA . ILE A 1 126 ? 33.321 5.932 0.950 1.00 39.84 126 ILE A CA 1
ATOM 1072 C C . ILE A 1 126 ? 33.759 7.390 0.769 1.00 39.84 126 ILE A C 1
ATOM 1074 O O . ILE A 1 126 ? 33.071 8.323 1.176 1.00 39.84 126 ILE A O 1
ATOM 1078 N N . LYS A 1 127 ? 34.965 7.570 0.220 1.00 45.50 127 LYS A N 1
ATOM 1079 C CA . LYS A 1 127 ? 35.512 8.862 -0.201 1.00 45.50 127 LYS A CA 1
ATOM 1080 C C . LYS A 1 127 ? 35.073 9.146 -1.640 1.00 45.50 127 LYS A C 1
ATOM 1082 O O . LYS A 1 127 ? 35.267 8.301 -2.504 1.00 45.50 127 LYS A O 1
ATOM 1087 N N . ASN A 1 128 ? 34.623 10.381 -1.856 1.00 48.56 128 ASN A N 1
ATOM 1088 C CA . ASN A 1 128 ? 34.640 11.137 -3.112 1.00 48.56 128 ASN A CA 1
ATOM 1089 C C . ASN A 1 128 ? 33.863 10.562 -4.308 1.00 48.56 128 ASN A C 1
ATOM 1091 O O . ASN A 1 128 ? 34.452 10.009 -5.233 1.00 48.56 128 ASN A O 1
ATOM 1095 N N . GLU A 1 129 ? 32.567 10.872 -4.370 1.00 36.72 129 GLU A N 1
ATOM 1096 C CA . GLU A 1 129 ? 31.837 10.973 -5.637 1.00 36.72 129 GLU A CA 1
ATOM 1097 C C . GLU A 1 129 ? 31.443 12.435 -5.889 1.00 36.72 129 GLU A C 1
ATOM 1099 O O . GLU A 1 129 ? 30.988 13.149 -4.996 1.00 36.72 129 GLU A O 1
ATOM 1104 N N . GLN A 1 130 ? 31.691 12.893 -7.116 1.00 51.97 130 GLN A N 1
ATOM 1105 C CA . GLN A 1 130 ? 31.304 14.213 -7.613 1.00 51.97 130 GLN A CA 1
ATOM 1106 C C . GLN A 1 130 ? 29.774 14.376 -7.551 1.00 51.97 130 GLN A C 1
ATOM 1108 O O . GLN A 1 130 ? 29.061 13.409 -7.829 1.00 51.97 130 GLN A O 1
ATOM 1113 N N . PRO A 1 131 ? 29.244 15.576 -7.244 1.00 41.91 131 PRO A N 1
ATOM 1114 C CA . PRO A 1 131 ? 27.805 15.787 -7.169 1.00 41.91 131 PRO A CA 1
ATOM 1115 C C . PRO A 1 131 ? 27.171 15.582 -8.549 1.00 41.91 131 PRO A C 1
ATOM 1117 O O . PRO A 1 131 ? 27.384 16.362 -9.480 1.00 41.91 131 PRO A O 1
ATOM 1120 N N . LEU A 1 132 ? 26.388 14.511 -8.681 1.00 44.16 132 LEU A N 1
ATOM 1121 C CA . LEU A 1 132 ? 25.525 14.301 -9.835 1.00 44.16 132 LEU A CA 1
ATOM 1122 C C . LEU A 1 132 ? 24.442 15.395 -9.873 1.00 44.16 132 LEU A C 1
ATOM 1124 O O . LEU A 1 132 ? 23.992 15.857 -8.820 1.00 44.16 132 LEU A O 1
ATOM 1128 N N . PRO A 1 133 ? 24.007 15.821 -11.072 1.00 43.28 133 PRO A N 1
ATOM 1129 C CA . PRO A 1 133 ? 22.927 16.789 -11.213 1.00 43.28 133 PRO A CA 1
ATOM 1130 C C . PRO A 1 133 ? 21.675 16.293 -10.479 1.00 43.28 133 PRO A C 1
ATOM 1132 O O . PRO A 1 133 ? 21.265 15.146 -10.642 1.00 43.28 133 PRO A O 1
ATOM 1135 N N . ASN A 1 134 ? 21.090 17.171 -9.664 1.00 40.22 134 ASN A N 1
ATOM 1136 C CA . ASN A 1 134 ? 19.915 16.912 -8.837 1.00 40.22 134 ASN A CA 1
ATOM 1137 C C . ASN A 1 134 ? 18.687 16.613 -9.726 1.00 40.22 134 ASN A C 1
ATOM 1139 O O . ASN A 1 134 ? 17.970 17.520 -10.155 1.00 40.22 134 ASN A O 1
ATOM 1143 N N . PHE A 1 135 ? 18.500 15.331 -10.053 1.00 43.72 135 PHE A N 1
ATOM 1144 C CA . PHE A 1 135 ? 17.395 14.806 -10.862 1.00 43.72 135 PHE A CA 1
ATOM 1145 C C . PHE A 1 135 ? 16.101 14.606 -10.055 1.00 43.72 135 PHE A C 1
ATOM 1147 O O . PHE A 1 135 ? 15.038 14.462 -10.661 1.00 43.72 135 PHE A O 1
ATOM 1154 N N . ASP A 1 136 ? 16.161 14.684 -8.720 1.00 41.94 136 ASP A N 1
ATOM 1155 C CA . ASP A 1 136 ? 15.000 14.512 -7.833 1.00 41.94 136 ASP A CA 1
ATOM 1156 C C . ASP A 1 136 ? 13.927 15.579 -8.085 1.00 41.94 136 ASP A C 1
ATOM 1158 O O . ASP A 1 136 ? 12.731 15.333 -7.943 1.00 41.94 136 ASP A O 1
ATOM 1162 N N . ARG A 1 137 ? 14.321 16.759 -8.576 1.00 45.53 137 ARG A N 1
ATOM 1163 C CA . ARG A 1 137 ? 13.372 17.839 -8.872 1.00 45.53 137 ARG A CA 1
ATOM 1164 C C . ARG A 1 137 ? 12.522 17.604 -10.129 1.00 45.53 137 ARG A C 1
ATOM 1166 O O . ARG A 1 137 ? 11.463 18.208 -10.249 1.00 45.53 137 ARG A O 1
ATOM 1173 N N . PHE A 1 138 ? 12.962 16.764 -11.069 1.00 42.47 138 PHE A N 1
ATOM 1174 C CA . PHE A 1 138 ? 12.264 16.572 -12.353 1.00 42.47 138 PHE A CA 1
ATOM 1175 C C . PHE A 1 138 ? 11.346 15.343 -12.383 1.00 42.47 138 PHE A C 1
ATOM 1177 O O . PHE A 1 138 ? 10.469 15.267 -13.243 1.00 42.47 138 PHE A O 1
ATOM 1184 N N . ILE A 1 139 ? 11.540 14.393 -11.464 1.00 46.81 139 ILE A N 1
ATOM 1185 C CA . ILE A 1 139 ? 10.751 13.154 -11.394 1.00 46.81 139 ILE A CA 1
ATOM 1186 C C . ILE A 1 139 ? 9.545 13.311 -10.449 1.00 46.81 139 ILE A C 1
ATOM 1188 O O . ILE A 1 139 ? 8.471 12.796 -10.752 1.00 46.81 139 ILE A O 1
ATOM 1192 N N . ASN A 1 140 ? 9.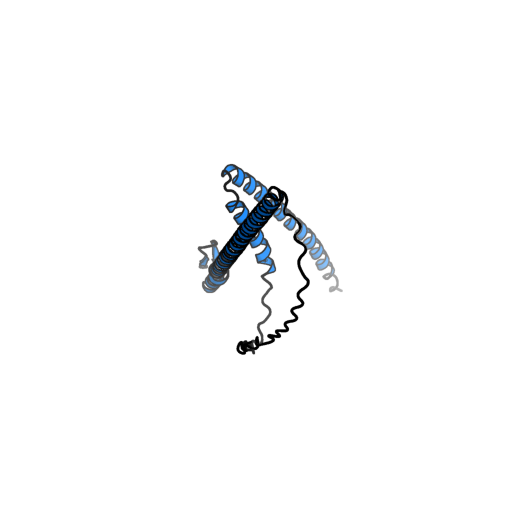657 14.131 -9.398 1.00 47.81 140 ASN A N 1
ATOM 1193 C CA . ASN A 1 140 ? 8.590 14.285 -8.401 1.00 47.81 140 ASN A CA 1
ATOM 1194 C C . ASN A 1 140 ? 7.283 14.893 -8.951 1.00 47.81 140 ASN A C 1
ATOM 1196 O O . ASN A 1 140 ? 6.207 14.491 -8.528 1.00 47.81 140 ASN A O 1
ATOM 1200 N N . GLU A 1 141 ? 7.330 15.795 -9.940 1.00 51.47 141 GLU A N 1
ATOM 1201 C CA . GLU A 1 141 ? 6.094 16.396 -10.483 1.00 51.47 141 GLU A CA 1
ATOM 1202 C C . GLU A 1 141 ? 5.312 15.456 -11.420 1.00 51.47 141 GLU A C 1
ATOM 1204 O O . GLU A 1 141 ? 4.111 15.642 -11.620 1.00 51.47 141 GLU A O 1
ATOM 1209 N N . PHE A 1 142 ? 5.968 14.455 -12.019 1.00 49.16 142 PHE A N 1
ATOM 1210 C CA . PHE A 1 142 ? 5.307 13.508 -12.924 1.00 49.16 142 PHE A CA 1
ATOM 1211 C C . PHE A 1 142 ? 4.767 12.271 -12.194 1.00 49.16 142 PHE A C 1
ATOM 1213 O O . PHE A 1 142 ? 3.740 11.737 -12.621 1.00 49.16 142 PHE A O 1
ATOM 1220 N N . ASP A 1 143 ? 5.408 11.849 -11.100 1.00 55.16 143 ASP A N 1
ATOM 1221 C CA . ASP A 1 143 ? 5.017 10.648 -10.355 1.00 55.16 143 ASP A CA 1
ATOM 1222 C C . ASP A 1 143 ? 3.836 10.887 -9.403 1.00 55.16 143 ASP A C 1
ATOM 1224 O O . ASP A 1 143 ? 2.942 10.043 -9.344 1.00 55.16 143 ASP A O 1
ATOM 1228 N N . GLU A 1 144 ? 3.737 12.042 -8.733 1.00 55.50 144 GLU A N 1
ATOM 1229 C CA . GLU A 1 144 ? 2.589 12.321 -7.848 1.00 55.50 144 GLU A CA 1
ATOM 1230 C C . GLU A 1 144 ? 1.266 12.371 -8.626 1.00 55.50 144 GLU A C 1
ATOM 1232 O O . GLU A 1 144 ? 0.262 11.803 -8.203 1.00 55.50 144 GLU A O 1
ATOM 1237 N N . MET A 1 145 ? 1.285 12.935 -9.836 1.00 61.12 145 MET A N 1
ATOM 1238 C CA . MET A 1 145 ? 0.086 13.070 -10.664 1.00 61.12 145 MET A CA 1
ATOM 1239 C C . MET A 1 145 ? -0.382 11.728 -11.255 1.00 61.12 145 MET A C 1
ATOM 1241 O O . MET A 1 145 ? -1.582 11.497 -11.393 1.00 61.12 145 MET A O 1
ATOM 1245 N N . TRP A 1 146 ? 0.545 10.821 -11.593 1.00 67.88 146 TRP A N 1
ATOM 1246 C CA . TRP A 1 146 ? 0.195 9.467 -12.043 1.00 67.88 146 TRP A CA 1
ATOM 1247 C C . TRP A 1 146 ? -0.255 8.573 -10.892 1.00 67.88 146 TRP A C 1
ATOM 1249 O O . TRP A 1 146 ? -1.119 7.722 -11.098 1.00 67.88 146 TRP A O 1
ATOM 1259 N N . ILE A 1 147 ? 0.290 8.771 -9.691 1.00 65.62 147 ILE A N 1
ATOM 1260 C CA . ILE A 1 147 ? -0.141 8.062 -8.485 1.00 65.62 147 ILE A CA 1
ATOM 1261 C C . ILE A 1 147 ? -1.552 8.506 -8.090 1.00 65.62 147 ILE A C 1
ATOM 1263 O O . ILE A 1 147 ? -2.402 7.639 -7.910 1.00 65.62 147 ILE A O 1
ATOM 1267 N N . GLU A 1 148 ? -1.850 9.808 -8.057 1.00 62.34 148 GLU A N 1
ATOM 1268 C CA . GLU A 1 148 ? -3.212 10.305 -7.809 1.00 62.34 148 GLU A CA 1
ATOM 1269 C C . GLU A 1 148 ? -4.195 9.854 -8.898 1.00 62.34 148 GLU A C 1
ATOM 1271 O O . GLU A 1 148 ? -5.296 9.402 -8.592 1.00 62.34 148 GLU A O 1
ATOM 1276 N N . PHE A 1 149 ? -3.788 9.874 -10.172 1.00 66.38 149 PHE A N 1
ATOM 1277 C CA . PHE A 1 149 ? -4.612 9.372 -11.274 1.00 66.38 149 PHE A CA 1
ATOM 1278 C C . PHE A 1 149 ? -4.891 7.866 -11.163 1.00 66.38 149 PHE A C 1
ATOM 1280 O O . PHE A 1 149 ? -6.012 7.421 -11.401 1.00 66.38 149 PHE A O 1
ATOM 1287 N N . TYR A 1 150 ? -3.887 7.074 -10.783 1.00 62.28 150 TYR A N 1
ATOM 1288 C CA . TYR A 1 150 ? -4.019 5.629 -10.608 1.00 62.28 150 TYR A CA 1
ATOM 1289 C C . TYR A 1 150 ? -4.827 5.272 -9.351 1.00 62.28 150 TYR A C 1
ATOM 1291 O O . TYR A 1 150 ? -5.567 4.291 -9.368 1.00 62.28 150 TYR A O 1
ATOM 1299 N N . ILE A 1 151 ? -4.743 6.080 -8.290 1.00 69.06 151 ILE A N 1
ATOM 1300 C CA . ILE A 1 151 ? -5.591 5.967 -7.094 1.00 69.06 151 ILE A CA 1
ATOM 1301 C C . ILE A 1 151 ? -7.046 6.289 -7.452 1.00 69.06 151 ILE A C 1
ATOM 1303 O O . ILE A 1 151 ? -7.911 5.451 -7.217 1.00 69.06 151 ILE A O 1
ATOM 1307 N N . LEU A 1 152 ? -7.314 7.404 -8.140 1.00 61.31 152 LEU A N 1
ATOM 1308 C CA . LEU A 1 152 ? -8.664 7.762 -8.596 1.00 61.31 152 LEU A CA 1
ATOM 1309 C C . LEU A 1 152 ? -9.247 6.738 -9.582 1.00 61.31 152 LEU A C 1
ATOM 1311 O O . LEU A 1 152 ? -10.436 6.441 -9.527 1.00 61.31 152 LEU A O 1
ATOM 1315 N N . TYR A 1 153 ? -8.421 6.162 -10.459 1.00 67.88 153 TYR A N 1
ATOM 1316 C CA . TYR A 1 153 ? -8.818 5.090 -11.379 1.00 67.88 153 TYR A CA 1
ATOM 1317 C C . TYR A 1 153 ? -9.197 3.794 -10.646 1.00 67.88 153 TYR A C 1
ATOM 1319 O O . TYR A 1 153 ? -10.152 3.120 -11.033 1.00 67.88 153 TYR A O 1
ATOM 1327 N N . LEU A 1 154 ? -8.469 3.443 -9.582 1.00 58.31 154 LEU A N 1
ATOM 1328 C CA . LEU A 1 154 ? -8.753 2.260 -8.766 1.00 58.31 154 LEU A CA 1
ATOM 1329 C C . LEU A 1 154 ? -9.946 2.463 -7.823 1.00 58.31 154 LEU A C 1
ATOM 1331 O O . LEU A 1 154 ? -10.710 1.523 -7.600 1.00 58.31 154 LEU A O 1
ATOM 1335 N N . GLU A 1 155 ? -10.127 3.673 -7.299 1.00 57.38 155 GLU A N 1
ATOM 1336 C CA . GLU A 1 155 ? -11.279 4.047 -6.474 1.00 57.38 155 GLU A CA 1
ATOM 1337 C C . GLU A 1 155 ? -12.553 4.199 -7.318 1.00 57.38 155 GLU A C 1
ATOM 1339 O O . GLU A 1 155 ? -13.653 3.884 -6.855 1.00 57.38 155 GLU A O 1
ATOM 1344 N N . SER A 1 156 ? -12.430 4.580 -8.596 1.00 47.81 156 SER A N 1
ATOM 1345 C CA . SER A 1 156 ? -13.559 4.663 -9.515 1.00 47.81 156 SER A CA 1
ATOM 1346 C C . SER A 1 156 ? -13.934 3.300 -10.113 1.00 47.81 156 SER A C 1
ATOM 1348 O O . SER A 1 156 ? -13.881 3.094 -11.328 1.00 47.81 156 SER A O 1
ATOM 1350 N N . LYS A 1 157 ? -14.520 2.413 -9.297 1.00 52.06 157 LYS A N 1
ATOM 1351 C CA . LYS A 1 157 ? -15.544 1.446 -9.769 1.00 52.06 157 LYS A CA 1
ATOM 1352 C C . LYS A 1 157 ? -16.807 2.166 -10.294 1.00 52.06 157 LYS A C 1
ATOM 1354 O O . LYS A 1 157 ? -17.937 1.757 -10.042 1.00 52.06 157 LYS A O 1
ATOM 1359 N N . ILE A 1 158 ? -16.622 3.282 -10.985 1.00 53.47 158 ILE A N 1
ATOM 1360 C CA . ILE A 1 158 ? -17.650 4.127 -11.560 1.00 53.47 158 ILE A CA 1
ATOM 1361 C C . ILE A 1 158 ? -17.706 3.773 -13.042 1.00 53.47 158 ILE A C 1
ATOM 1363 O O . ILE A 1 158 ? -16.674 3.579 -13.682 1.00 53.47 158 ILE A O 1
ATOM 1367 N N . SER A 1 159 ? -18.927 3.670 -13.566 1.00 60.91 159 SER A N 1
ATOM 1368 C CA . SER A 1 159 ? -19.226 3.549 -14.996 1.00 60.91 159 SER A CA 1
ATOM 1369 C C . SER A 1 159 ? -18.227 4.345 -15.846 1.00 60.91 159 SER A C 1
ATOM 1371 O O . SER A 1 159 ? -17.990 5.528 -15.579 1.00 60.91 159 SER A O 1
ATOM 1373 N N . SER A 1 160 ? -17.653 3.696 -16.866 1.00 65.00 160 SER A N 1
ATOM 1374 C CA . SER A 1 160 ? -16.572 4.228 -17.712 1.00 65.00 160 SER A CA 1
ATOM 1375 C C . SER A 1 160 ? -16.840 5.642 -18.245 1.00 65.00 160 SER A C 1
ATOM 1377 O O . SER A 1 160 ? -15.906 6.417 -18.439 1.00 65.00 160 SER A O 1
ATOM 1379 N N . ALA A 1 161 ? -18.112 6.024 -18.388 1.00 64.12 161 ALA A N 1
ATOM 1380 C CA . ALA A 1 161 ? -18.540 7.344 -18.838 1.00 64.12 161 ALA A CA 1
ATOM 1381 C C . ALA A 1 161 ? -18.158 8.500 -17.889 1.00 64.12 161 ALA A C 1
ATOM 1383 O O . ALA A 1 161 ? -17.898 9.610 -18.354 1.00 64.12 161 ALA A O 1
ATOM 1384 N N . GLN A 1 162 ? -18.115 8.287 -16.568 1.00 63.12 162 GLN A N 1
ATOM 1385 C CA . GLN A 1 162 ? -17.715 9.346 -15.627 1.00 63.12 162 GLN A CA 1
ATOM 1386 C C . GLN A 1 162 ? -16.186 9.473 -15.552 1.00 63.12 162 GLN A C 1
ATOM 1388 O O . GLN A 1 162 ? -15.662 10.579 -15.416 1.00 63.12 162 GLN A O 1
ATOM 1393 N N . ALA A 1 163 ? -15.471 8.354 -15.707 1.00 65.94 163 ALA A N 1
ATOM 1394 C CA . ALA A 1 163 ? -14.013 8.334 -15.770 1.00 65.94 163 ALA A CA 1
ATOM 1395 C C . ALA A 1 163 ? -13.493 9.094 -17.001 1.00 65.94 163 ALA A C 1
ATOM 1397 O O . ALA A 1 163 ? -12.553 9.878 -16.882 1.00 65.94 163 ALA A O 1
ATOM 1398 N N . GLU A 1 164 ? -14.149 8.953 -18.158 1.00 69.88 164 GLU A N 1
ATOM 1399 C CA . GLU A 1 164 ? -13.801 9.718 -19.364 1.00 69.88 164 GLU A CA 1
ATOM 1400 C C . GLU A 1 164 ? -14.030 11.227 -19.192 1.00 69.88 164 GLU A C 1
ATOM 1402 O O . GLU A 1 164 ? -13.177 12.028 -19.583 1.00 69.88 164 GLU A O 1
ATOM 1407 N N . LYS A 1 165 ? -15.127 11.644 -18.546 1.00 75.75 165 LYS A N 1
ATOM 1408 C CA . LYS A 1 165 ? -15.384 13.069 -18.260 1.00 75.75 165 LYS A CA 1
ATOM 1409 C C . LYS A 1 165 ? -14.321 13.662 -17.338 1.00 75.75 165 LYS A C 1
ATOM 1411 O O . LYS A 1 165 ? -13.787 14.732 -17.632 1.00 75.75 165 LYS A O 1
ATOM 1416 N N . ASN A 1 166 ? -13.960 12.939 -16.279 1.00 71.38 166 ASN A N 1
ATOM 1417 C CA . ASN A 1 166 ? -12.902 13.358 -15.363 1.00 71.38 166 ASN A CA 1
ATOM 1418 C C . ASN A 1 166 ? -11.544 13.411 -16.082 1.00 71.38 166 ASN A C 1
ATOM 1420 O O . ASN A 1 166 ? -10.832 14.406 -15.970 1.00 71.38 166 ASN A O 1
ATOM 1424 N N . PHE A 1 167 ? -11.213 12.404 -16.897 1.00 73.56 167 PHE A N 1
ATOM 1425 C CA . PHE A 1 167 ? -9.978 12.392 -17.685 1.00 73.56 167 PHE A CA 1
ATOM 1426 C C . PHE A 1 167 ? -9.880 13.599 -18.623 1.00 73.56 167 PHE A C 1
ATOM 1428 O O . PHE A 1 167 ? -8.842 14.259 -18.688 1.00 73.56 167 PHE A O 1
ATOM 1435 N N . THR A 1 168 ? -10.970 13.919 -19.320 1.00 75.31 168 THR A N 1
ATOM 1436 C CA . THR A 1 168 ? -11.010 15.045 -20.260 1.00 75.31 168 THR A CA 1
ATOM 1437 C C . THR A 1 168 ? -10.826 16.375 -19.524 1.00 75.31 168 THR A C 1
ATOM 1439 O O . THR A 1 168 ? -10.013 17.197 -19.943 1.00 75.31 168 THR A O 1
ATOM 1442 N N . PHE A 1 169 ? -11.477 16.545 -18.369 1.00 81.19 169 PHE A N 1
ATOM 1443 C CA . PHE A 1 169 ? -11.341 17.732 -17.521 1.00 81.19 169 PHE A CA 1
ATOM 1444 C C . PHE A 1 169 ? -9.903 17.947 -17.018 1.00 81.19 169 PHE A C 1
ATOM 1446 O O . PHE A 1 169 ? -9.332 19.029 -17.184 1.00 81.19 169 PHE A O 1
ATOM 1453 N N . TYR A 1 170 ? -9.267 16.908 -16.468 1.00 75.31 170 TYR A N 1
ATOM 1454 C CA . TYR A 1 170 ? -7.885 17.016 -15.989 1.00 75.31 170 TYR A CA 1
ATOM 1455 C C . TYR A 1 170 ? -6.883 17.219 -17.133 1.00 75.31 170 TYR A C 1
ATOM 1457 O O . TYR A 1 170 ? -5.920 17.979 -16.984 1.00 75.31 170 TYR A O 1
ATOM 1465 N N . ARG A 1 171 ? -7.132 16.616 -18.304 1.00 77.38 171 ARG A N 1
ATOM 1466 C CA . ARG A 1 171 ? -6.334 16.841 -19.516 1.00 77.38 171 ARG A CA 1
ATOM 1467 C C . ARG A 1 171 ? -6.378 18.306 -19.951 1.00 77.38 171 ARG A C 1
ATOM 1469 O O . ARG A 1 171 ? -5.331 18.862 -20.282 1.00 77.38 171 ARG A O 1
ATOM 1476 N N . GLU A 1 172 ? -7.544 18.945 -19.918 1.00 76.38 172 GLU A N 1
ATOM 1477 C CA . GLU A 1 172 ? -7.675 20.363 -20.273 1.00 76.38 172 GLU A CA 1
ATOM 1478 C C . GLU A 1 172 ? -6.992 21.294 -19.265 1.00 76.38 172 GLU A C 1
ATOM 1480 O O . GLU A 1 172 ? -6.257 22.201 -19.672 1.00 76.38 172 GLU A O 1
ATOM 1485 N N . ILE A 1 173 ? -7.126 21.036 -17.958 1.00 76.69 173 ILE A N 1
ATOM 1486 C CA . ILE A 1 173 ? -6.400 21.793 -16.921 1.00 76.69 173 ILE A CA 1
ATOM 1487 C C . ILE A 1 173 ? -4.885 21.684 -17.131 1.00 76.69 173 ILE A C 1
ATOM 1489 O O . ILE A 1 173 ? -4.162 22.684 -17.041 1.00 76.69 173 ILE A O 1
ATOM 1493 N N . PHE A 1 174 ? -4.395 20.484 -17.440 1.00 72.25 174 PHE A N 1
ATOM 1494 C CA . PHE A 1 174 ? -2.977 20.242 -17.677 1.00 72.25 174 PHE A CA 1
ATOM 1495 C C . PHE A 1 174 ? -2.464 20.978 -18.923 1.00 72.25 174 PHE A C 1
ATOM 1497 O O . PHE A 1 174 ? -1.437 21.662 -18.863 1.00 72.25 174 PHE A O 1
ATOM 1504 N N . LEU A 1 175 ? -3.193 20.901 -20.041 1.00 74.06 175 LEU A N 1
ATOM 1505 C CA . LEU A 1 175 ? -2.832 21.608 -21.274 1.00 74.06 175 LEU A CA 1
ATOM 1506 C C . LEU A 1 175 ? -2.865 23.136 -21.086 1.00 74.06 175 LEU A C 1
ATOM 1508 O O . LEU A 1 175 ? -1.951 23.826 -21.545 1.00 74.06 175 LEU A O 1
ATOM 1512 N N . SER A 1 176 ? -3.832 23.654 -20.325 1.00 74.75 176 SER A N 1
ATOM 1513 C CA . SER A 1 176 ? -3.937 25.080 -19.980 1.00 74.75 176 SER A CA 1
ATOM 1514 C C . SER A 1 176 ? -2.755 25.576 -19.134 1.00 74.75 176 SER A C 1
ATOM 1516 O O . SER A 1 176 ? -2.199 26.649 -19.391 1.00 74.75 176 SER A O 1
ATOM 1518 N N . LYS A 1 177 ? -2.285 24.775 -18.167 1.00 70.31 177 LYS A N 1
ATOM 1519 C CA . LYS A 1 177 ? -1.090 25.107 -17.368 1.00 70.31 177 LYS A CA 1
ATOM 1520 C C . LYS A 1 177 ? 0.199 25.052 -18.192 1.00 70.31 177 LYS A C 1
ATOM 1522 O O . LYS A 1 177 ? 1.109 25.849 -17.955 1.00 70.31 177 LYS A O 1
ATOM 1527 N N . ARG A 1 178 ? 0.283 24.154 -19.178 1.00 62.38 178 ARG A N 1
ATOM 1528 C CA . ARG A 1 178 ? 1.474 24.003 -20.028 1.00 62.38 178 ARG A CA 1
ATOM 1529 C C . ARG A 1 178 ? 1.614 25.132 -21.053 1.00 62.38 178 ARG A C 1
ATOM 1531 O O . ARG A 1 178 ? 2.732 25.580 -21.288 1.00 62.38 178 ARG A O 1
ATOM 1538 N N . GLY A 1 179 ? 0.501 25.645 -21.585 1.00 57.12 179 GLY A N 1
ATOM 1539 C CA . GLY A 1 179 ? 0.500 26.781 -22.517 1.00 57.12 179 GLY A CA 1
ATOM 1540 C C . GLY A 1 179 ? 0.937 28.116 -21.898 1.00 57.12 179 GLY A C 1
ATOM 1541 O O . GLY A 1 179 ? 1.460 28.977 -22.599 1.00 57.12 179 GLY A O 1
ATOM 1542 N N . LYS A 1 180 ? 0.794 28.292 -20.577 1.00 54.22 180 LYS A N 1
ATOM 1543 C CA . LYS A 1 180 ? 1.157 29.550 -19.896 1.00 54.22 180 LYS A CA 1
ATOM 1544 C C . LYS A 1 180 ? 2.656 29.702 -19.612 1.00 54.22 180 LYS A C 1
ATOM 1546 O O . LYS A 1 180 ? 3.134 30.827 -19.512 1.00 54.22 180 LYS A O 1
ATOM 1551 N N . LYS A 1 181 ? 3.424 28.606 -19.537 1.00 52.16 181 LYS A N 1
ATOM 1552 C CA . LYS A 1 181 ? 4.877 28.667 -19.269 1.00 52.16 181 LYS A CA 1
ATOM 1553 C C . LYS A 1 181 ? 5.720 29.017 -20.504 1.00 52.16 181 LYS A C 1
ATOM 1555 O O . LYS A 1 181 ? 6.821 29.534 -20.350 1.00 52.16 181 LYS A O 1
ATOM 1560 N N . THR A 1 182 ? 5.218 28.809 -21.722 1.00 47.47 182 THR A N 1
ATOM 1561 C CA . THR A 1 182 ? 5.940 29.171 -22.959 1.00 47.47 182 THR A CA 1
A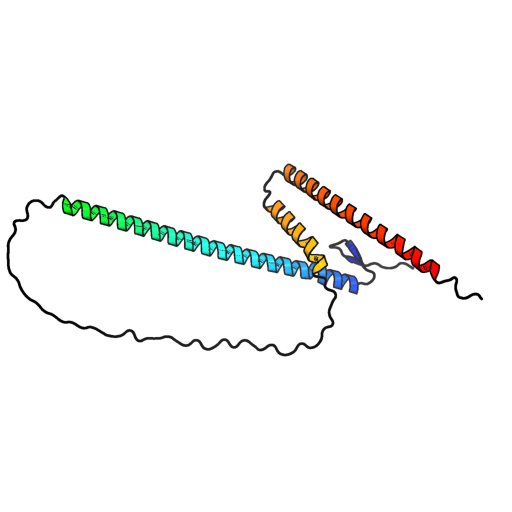TOM 1562 C C . THR A 1 182 ? 5.867 30.663 -23.288 1.00 47.47 182 THR A C 1
ATOM 1564 O O . THR A 1 182 ? 6.754 31.172 -23.964 1.00 47.47 182 THR A O 1
ATOM 1567 N N . SER A 1 183 ? 4.873 31.391 -22.768 1.00 49.47 183 SER A N 1
ATOM 1568 C CA . SER A 1 183 ? 4.725 32.829 -23.039 1.00 49.47 183 SER A CA 1
ATOM 1569 C C . SER A 1 183 ? 5.590 33.730 -22.146 1.00 49.47 183 SER A C 1
ATOM 1571 O O . SER A 1 183 ? 5.843 34.868 -22.524 1.00 49.47 183 SER A O 1
ATOM 1573 N N . GLN A 1 184 ? 6.070 33.252 -20.991 1.00 50.62 184 GLN A N 1
ATOM 1574 C CA . GLN A 1 184 ? 6.926 34.049 -20.094 1.00 50.62 184 GLN A CA 1
ATOM 1575 C C . GLN A 1 184 ? 8.422 33.969 -20.439 1.00 50.62 184 GLN A C 1
ATOM 1577 O O . GLN A 1 184 ? 9.163 34.898 -20.137 1.00 50.62 184 GLN A O 1
ATOM 1582 N N . ASN A 1 185 ? 8.875 32.917 -21.130 1.00 47.09 185 ASN A N 1
ATOM 1583 C CA . ASN A 1 185 ? 10.291 32.784 -21.497 1.00 47.09 185 ASN A CA 1
ATOM 1584 C C . ASN A 1 185 ? 10.679 33.570 -22.760 1.00 47.09 185 ASN A C 1
ATOM 1586 O O . ASN A 1 185 ? 11.845 33.921 -22.899 1.00 47.09 185 ASN A O 1
ATOM 1590 N N . ASN A 1 186 ? 9.726 33.916 -23.634 1.00 47.06 186 ASN A N 1
ATOM 1591 C CA . ASN A 1 186 ? 10.007 34.736 -24.821 1.00 47.06 186 ASN A CA 1
ATOM 1592 C C . ASN A 1 186 ? 10.119 36.241 -24.515 1.00 47.06 186 ASN A C 1
ATOM 1594 O O . ASN A 1 186 ? 10.741 36.962 -25.288 1.00 47.06 186 ASN A O 1
ATOM 1598 N N . ALA A 1 187 ? 9.590 36.717 -23.381 1.00 47.50 187 ALA A N 1
ATOM 1599 C CA . ALA A 1 187 ? 9.740 38.116 -22.967 1.00 47.50 187 ALA A CA 1
ATOM 1600 C C . ALA A 1 187 ? 11.165 38.439 -22.463 1.00 47.50 187 ALA A C 1
ATOM 1602 O O . ALA A 1 187 ? 11.621 39.564 -22.608 1.00 47.50 187 ALA A O 1
ATOM 1603 N N . ASN A 1 188 ? 11.906 37.444 -21.954 1.00 48.66 188 ASN A N 1
ATOM 1604 C CA . ASN A 1 188 ? 13.277 37.625 -21.448 1.00 48.66 188 ASN A CA 1
ATOM 1605 C C . ASN A 1 188 ? 14.380 37.437 -22.506 1.00 48.66 188 ASN A C 1
ATOM 1607 O O . ASN A 1 188 ? 15.549 37.702 -22.227 1.00 48.66 188 ASN A O 1
ATOM 1611 N N . THR A 1 189 ? 14.054 36.960 -23.710 1.00 46.78 189 THR A N 1
ATOM 1612 C CA . THR A 1 189 ? 15.041 36.829 -24.799 1.00 46.78 189 THR A CA 1
ATOM 1613 C C . THR A 1 189 ? 15.157 38.118 -25.618 1.00 46.78 189 THR A C 1
ATOM 1615 O O . THR A 1 189 ? 16.222 38.395 -26.153 1.00 46.78 189 THR A O 1
ATOM 1618 N N . GLN A 1 190 ? 14.122 38.963 -25.639 1.00 50.84 190 GLN A N 1
ATOM 1619 C CA . GLN A 1 190 ? 14.121 40.191 -26.442 1.00 50.84 190 GLN A CA 1
ATOM 1620 C C . GLN A 1 190 ? 14.936 41.350 -25.827 1.00 50.84 190 GLN A C 1
ATOM 1622 O O . GLN A 1 190 ? 15.416 42.204 -26.567 1.00 50.84 190 GLN A O 1
ATOM 1627 N N . GLU A 1 191 ? 15.175 41.362 -24.508 1.00 52.00 191 GLU A N 1
ATOM 1628 C CA . GLU A 1 191 ? 16.029 42.377 -23.854 1.00 52.00 191 GLU A CA 1
ATOM 1629 C C . GLU A 1 191 ? 17.535 42.064 -23.932 1.00 52.00 191 GLU A C 1
ATOM 1631 O O . GLU A 1 191 ? 18.363 42.968 -23.812 1.00 52.00 191 GLU A O 1
ATOM 1636 N N . LYS A 1 192 ? 17.930 40.806 -24.182 1.00 52.75 192 LYS A N 1
ATOM 1637 C CA . LYS A 1 192 ? 19.355 40.435 -24.283 1.00 52.75 192 LYS A CA 1
ATOM 1638 C C . LYS A 1 192 ? 19.988 40.747 -25.638 1.00 52.75 192 LYS A C 1
ATOM 1640 O O . LYS A 1 192 ? 21.192 40.974 -25.689 1.00 52.75 192 LYS A O 1
ATOM 1645 N N . ASP A 1 193 ? 19.195 40.839 -26.700 1.00 51.19 193 ASP A N 1
ATOM 1646 C CA . ASP A 1 193 ? 19.713 41.174 -28.032 1.00 51.19 193 ASP A CA 1
ATOM 1647 C C . ASP A 1 193 ? 19.889 42.692 -28.242 1.00 51.19 193 ASP A C 1
ATOM 1649 O O . ASP A 1 193 ? 20.578 43.115 -29.170 1.00 51.19 193 ASP A O 1
ATOM 1653 N N . GLN A 1 194 ? 19.348 43.536 -27.351 1.00 55.66 194 GLN A N 1
ATOM 1654 C CA . GLN A 1 194 ? 19.564 44.990 -27.395 1.00 55.66 194 GLN A CA 1
ATOM 1655 C C . GLN A 1 194 ? 20.856 45.444 -26.694 1.00 55.66 194 GLN A C 1
ATOM 1657 O O . GLN A 1 194 ? 21.384 46.501 -27.037 1.00 55.66 194 GLN A O 1
ATOM 1662 N N . SER A 1 195 ? 21.420 44.655 -25.771 1.00 55.03 195 SER A N 1
ATOM 1663 C CA . SER A 1 195 ? 22.661 45.024 -25.064 1.00 55.03 195 SER A CA 1
ATOM 1664 C C . SER A 1 195 ? 23.947 44.616 -25.795 1.00 55.03 195 SER A C 1
ATOM 1666 O O . SER A 1 195 ? 25.013 45.154 -25.503 1.00 55.03 195 SER A O 1
ATOM 1668 N N . ILE A 1 196 ? 23.867 43.725 -26.790 1.00 53.56 196 ILE A N 1
ATOM 1669 C CA . ILE A 1 196 ? 25.040 43.273 -27.562 1.00 53.56 196 ILE A CA 1
ATOM 1670 C C . ILE A 1 196 ? 25.429 44.282 -28.662 1.00 53.56 196 ILE A C 1
ATOM 1672 O O . ILE A 1 196 ? 26.600 44.384 -29.019 1.00 53.56 196 ILE A O 1
ATOM 1676 N N . ASN A 1 197 ? 24.496 45.111 -29.141 1.00 50.38 197 ASN A N 1
ATOM 1677 C CA . ASN A 1 197 ? 24.764 46.082 -30.212 1.00 50.38 197 ASN A CA 1
ATOM 1678 C C . ASN A 1 197 ? 25.367 47.423 -29.752 1.00 50.38 197 ASN A C 1
ATOM 1680 O O . ASN A 1 197 ? 25.644 48.271 -30.596 1.00 50.38 197 ASN A O 1
ATOM 1684 N N . GLN A 1 198 ? 25.605 47.639 -28.453 1.00 54.31 198 GLN A N 1
ATOM 1685 C CA . GLN A 1 198 ? 26.229 48.883 -27.969 1.00 54.31 198 GLN A CA 1
ATOM 1686 C C . GLN A 1 198 ? 27.760 48.809 -27.826 1.00 54.31 198 GLN A C 1
ATOM 1688 O O . GLN A 1 198 ? 28.399 49.846 -27.682 1.00 54.31 198 GLN A O 1
ATOM 1693 N N . TYR A 1 199 ? 28.373 47.623 -27.927 1.00 53.31 199 TYR A N 1
ATOM 1694 C CA . TYR A 1 199 ? 29.817 47.452 -27.694 1.00 53.31 199 TYR A CA 1
ATOM 1695 C C . TYR A 1 199 ? 30.694 47.397 -28.956 1.00 53.31 199 TYR A C 1
ATOM 1697 O O . TYR A 1 199 ? 31.913 47.356 -28.838 1.00 53.31 199 TYR A O 1
ATOM 1705 N N . THR A 1 200 ? 30.130 47.454 -30.166 1.00 56.28 200 THR A N 1
ATOM 1706 C CA . THR A 1 200 ? 30.913 47.355 -31.419 1.00 56.28 200 THR A CA 1
ATOM 1707 C C . THR A 1 200 ? 31.214 48.697 -32.097 1.00 56.28 200 THR A C 1
ATOM 1709 O O . THR A 1 200 ? 31.821 48.716 -33.166 1.00 56.28 200 THR A O 1
ATOM 1712 N N . ALA A 1 201 ? 30.850 49.831 -31.487 1.00 54.31 201 ALA A N 1
ATOM 1713 C CA . ALA A 1 201 ? 31.040 51.161 -32.080 1.00 54.31 201 ALA A CA 1
ATOM 1714 C C . ALA A 1 201 ? 32.274 51.940 -31.567 1.00 54.31 201 ALA A C 1
ATOM 1716 O O . ALA A 1 201 ? 32.504 53.056 -32.021 1.00 54.31 201 ALA A O 1
ATOM 1717 N N . SER A 1 202 ? 33.081 51.383 -30.653 1.00 54.03 202 SER A N 1
ATOM 1718 C CA . SER A 1 202 ? 34.177 52.124 -29.994 1.00 54.03 202 SER A CA 1
ATOM 1719 C C . SER A 1 202 ? 35.590 51.870 -30.550 1.00 54.03 202 SER A C 1
ATOM 1721 O O . SER A 1 202 ? 36.528 52.512 -30.090 1.00 54.03 202 SER A O 1
ATOM 1723 N N . GLU A 1 203 ? 35.785 50.969 -31.517 1.00 53.03 203 GLU A N 1
ATOM 1724 C CA . GLU A 1 203 ? 37.134 50.563 -31.979 1.00 53.03 203 GLU A CA 1
ATOM 1725 C C . GLU A 1 203 ? 37.507 51.080 -33.380 1.00 53.03 203 GLU A C 1
ATOM 1727 O O . GLU A 1 203 ? 38.321 50.486 -34.086 1.00 53.03 203 GLU A O 1
ATOM 1732 N N . ARG A 1 204 ? 36.925 52.196 -33.824 1.00 50.75 204 ARG A N 1
ATOM 1733 C CA . ARG A 1 204 ? 37.365 52.860 -35.061 1.00 50.75 204 ARG A CA 1
ATOM 1734 C C . ARG A 1 204 ? 37.436 54.368 -34.895 1.00 50.75 204 ARG A C 1
ATOM 1736 O O . ARG A 1 204 ? 36.585 55.041 -35.454 1.00 50.75 204 ARG A O 1
ATOM 1743 N N . TYR A 1 205 ? 38.426 54.866 -34.161 1.00 53.62 205 TYR A N 1
ATOM 1744 C CA . TYR A 1 205 ? 39.076 56.163 -34.396 1.00 53.62 205 TYR A CA 1
ATOM 1745 C C . TYR A 1 205 ? 40.460 56.162 -33.753 1.00 53.62 205 TYR A C 1
ATOM 1747 O O . TYR A 1 205 ? 40.580 55.610 -32.637 1.00 53.62 205 TYR A O 1
#

Radius of gyration: 39.77 Å; chains: 1; bounding box: 77×70×118 Å

InterPro domains:
  IPR013087 Zinc finger C2H2-type [PS00028] (8-29)
  IPR013087 Zinc finger C2H2-type [PS50157] (6-34)

Secondary structure (DSSP, 8-state):
-----EEPTTT--EESSHHHHHHHIIIIIIHHHHHHHHHHHHHHHHHHHHHHHHHHHHHHHHHHHHHHHHHHHHHHHHHHHTTS-----------------------------------PPP-------------HHHHHHHHHHHHHHHHHHHH--S-HHHHHHHHHHHHHHHHHHHHHHHHHHTTTTTTHHHHGGGSSSSS--

Sequence (205 aa):
MFHIHYNCLQCGKLFRTKNSLDKHISCYHVNFYKTIRQEKRKRNRVEYIQEQIDKKEKEKEKEKEKEKEKEKEKEKEKEKENEDGGETEFIEEGEINTSNNFINSRGLENIIHHNKDNQLPTQNNIKNEQPLPNFDRFINEFDEMWIEFYILYLESKISSAQAEKNFTFYREIFLSKRGKKTSQNNANTQEKDQSINQYTASERY

Organism: NCBI:txid1746091